Protein AF-A0A924RKN2-F1 (afdb_monomer_lite)

Secondary structure (DSSP, 8-state):
-HHHHHHHHHHHHTT----------SS--HHHHHHHHHTTTT-SS-SSS---EEEEEEEEEEEEEEETTEEEEEEEEEEEEE-SSS----EEEEEEEEEEEE---S-SSS---HHHHHHHHHHTT---S-GGGSEEEE--GGGGG---------------PPPTHHHHHHHHHHHHHHHHHHHHHHHHHHHHHHHTT-

pLDDT: mean 75.06, std 14.67, range [40.5, 95.75]

Structure (mmCIF, N/CA/C/O backbone):
data_AF-A0A924RKN2-F1
#
_entry.id   AF-A0A924RKN2-F1
#
loop_
_atom_site.group_PDB
_atom_site.id
_atom_site.type_symbol
_atom_site.label_atom_id
_atom_site.label_alt_id
_atom_site.label_comp_id
_atom_site.label_asym_id
_atom_site.label_entity_id
_atom_site.label_seq_id
_atom_site.pdbx_PDB_ins_code
_atom_site.Cartn_x
_atom_site.Cartn_y
_atom_site.Cartn_z
_atom_site.occupancy
_atom_site.B_iso_or_equiv
_atom_site.auth_seq_id
_atom_site.auth_comp_id
_atom_site.auth_asym_id
_atom_site.auth_atom_id
_atom_site.pdbx_PDB_model_num
ATOM 1 N N . MET A 1 1 ? 35.844 18.771 -73.191 1.00 59.22 1 MET A N 1
ATOM 2 C CA . MET A 1 1 ? 35.573 19.404 -71.875 1.00 59.22 1 MET A CA 1
ATOM 3 C C . MET A 1 1 ? 34.437 18.704 -71.125 1.00 59.22 1 MET A C 1
ATOM 5 O O . MET A 1 1 ? 34.706 18.171 -70.060 1.00 59.22 1 MET A O 1
ATOM 9 N N . ARG A 1 2 ? 33.210 18.615 -71.670 1.00 70.00 2 ARG A N 1
ATOM 10 C CA . ARG A 1 2 ? 32.057 17.978 -70.986 1.00 70.00 2 ARG A CA 1
ATOM 11 C C . ARG A 1 2 ? 32.272 16.499 -70.623 1.00 70.00 2 ARG A C 1
ATOM 13 O O . ARG A 1 2 ? 31.918 16.082 -69.529 1.00 70.00 2 ARG A O 1
ATOM 20 N N . GLU A 1 3 ? 32.909 15.736 -71.506 1.00 70.31 3 GLU A N 1
ATOM 21 C CA . GLU A 1 3 ? 33.167 14.304 -71.283 1.00 70.31 3 GLU A CA 1
ATOM 22 C C . GLU A 1 3 ? 34.262 14.040 -70.240 1.00 70.31 3 GLU A C 1
ATOM 24 O O . GLU A 1 3 ? 34.178 13.084 -69.479 1.00 70.31 3 GLU A O 1
ATOM 29 N N . ILE A 1 4 ? 35.237 14.948 -70.127 1.00 80.88 4 ILE A N 1
ATOM 30 C CA . ILE A 1 4 ? 36.314 14.864 -69.129 1.00 80.88 4 ILE A CA 1
ATOM 31 C C . ILE A 1 4 ? 35.755 15.114 -67.721 1.00 80.88 4 ILE A C 1
ATOM 33 O O . ILE A 1 4 ? 36.138 14.440 -66.770 1.00 80.88 4 ILE A O 1
ATOM 37 N N . ILE A 1 5 ? 34.801 16.042 -67.593 1.00 81.62 5 ILE A N 1
ATOM 38 C CA . ILE A 1 5 ? 34.118 16.326 -66.323 1.00 81.62 5 ILE A CA 1
ATOM 39 C C . ILE A 1 5 ? 33.267 15.127 -65.889 1.00 81.62 5 ILE A C 1
ATOM 41 O O . ILE A 1 5 ? 33.267 14.767 -64.714 1.00 81.62 5 ILE A O 1
ATOM 45 N N . PHE A 1 6 ? 32.585 14.473 -66.834 1.00 81.88 6 PHE A N 1
ATOM 46 C CA . PHE A 1 6 ? 31.805 13.271 -66.544 1.00 81.88 6 PHE A CA 1
ATOM 47 C C . PHE A 1 6 ? 32.698 12.107 -66.088 1.00 81.88 6 PHE A C 1
ATOM 49 O O . PHE A 1 6 ? 32.395 11.456 -65.090 1.00 81.88 6 PHE A O 1
ATOM 56 N N . LEU A 1 7 ? 33.843 11.902 -66.749 1.00 80.38 7 LEU A N 1
ATOM 57 C CA . LEU A 1 7 ? 34.822 10.887 -66.357 1.00 80.38 7 LEU A CA 1
ATOM 58 C C . LEU A 1 7 ? 35.372 11.138 -64.940 1.00 80.38 7 LEU A C 1
ATOM 60 O O . LEU A 1 7 ? 35.454 10.211 -64.139 1.00 80.38 7 LEU A O 1
ATOM 64 N N . LEU A 1 8 ? 35.685 12.394 -64.600 1.00 78.25 8 LEU A N 1
ATOM 65 C CA . LEU A 1 8 ? 36.161 12.773 -63.263 1.00 78.25 8 LEU A CA 1
ATOM 66 C C . LEU A 1 8 ? 35.119 12.525 -62.164 1.00 78.25 8 LEU A C 1
ATOM 68 O O . LEU A 1 8 ? 35.491 12.201 -61.038 1.00 78.25 8 LEU A O 1
ATOM 72 N N . PHE A 1 9 ? 33.828 12.640 -62.481 1.00 77.81 9 PHE A N 1
ATOM 73 C CA . PHE A 1 9 ? 32.750 12.408 -61.520 1.00 77.81 9 PHE A CA 1
ATOM 74 C C . PHE A 1 9 ? 32.571 10.918 -61.193 1.00 77.81 9 PHE A C 1
ATOM 76 O O . PHE A 1 9 ? 32.376 10.562 -60.034 1.00 77.81 9 PHE A O 1
ATOM 83 N N . VAL A 1 10 ? 32.706 10.029 -62.183 1.00 77.94 10 VAL A N 1
ATOM 84 C CA . VAL A 1 10 ? 32.554 8.572 -61.988 1.00 77.94 10 VAL A CA 1
ATOM 85 C C . VAL A 1 10 ? 33.685 7.990 -61.133 1.00 77.94 10 VAL A C 1
ATOM 87 O O . VAL A 1 10 ? 33.450 7.106 -60.310 1.00 77.94 10 VAL A O 1
ATOM 90 N N . VAL A 1 11 ? 34.903 8.525 -61.257 1.00 76.69 11 VAL A N 1
ATOM 91 C CA . VAL A 1 11 ? 36.074 8.049 -60.502 1.00 76.69 11 VAL A CA 1
ATOM 92 C C . VAL A 1 11 ? 35.934 8.291 -58.989 1.00 76.69 11 VAL A C 1
ATOM 94 O O . VAL A 1 11 ? 36.449 7.503 -58.202 1.00 76.69 11 VAL A O 1
ATOM 97 N N . GLN A 1 12 ? 35.178 9.305 -58.553 1.00 71.00 12 GLN A N 1
ATOM 98 C CA . GLN A 1 12 ? 34.974 9.596 -57.123 1.00 71.00 12 GLN A CA 1
ATOM 99 C C . GLN A 1 12 ? 34.116 8.540 -56.403 1.00 71.00 12 GLN A C 1
ATOM 101 O O . GLN A 1 12 ? 34.308 8.301 -55.213 1.00 71.00 12 GLN A O 1
ATOM 106 N N . PHE A 1 13 ? 33.208 7.859 -57.110 1.00 67.25 13 PHE A N 1
ATOM 107 C CA . PHE A 1 13 ? 32.348 6.834 -56.504 1.00 67.25 13 PHE A CA 1
ATOM 108 C C . PHE A 1 13 ? 33.047 5.477 -56.332 1.00 67.25 13 PHE A C 1
ATOM 110 O O . PHE A 1 13 ? 32.614 4.673 -55.511 1.00 67.25 13 PHE A O 1
ATOM 117 N N . GLY A 1 14 ? 34.143 5.223 -57.057 1.00 63.16 14 GLY A N 1
ATOM 118 C CA . GLY A 1 14 ? 34.866 3.944 -57.018 1.00 63.16 14 GLY A CA 1
ATOM 119 C C . GLY A 1 14 ? 35.844 3.776 -55.847 1.00 63.16 14 GLY A C 1
ATOM 120 O O . GLY A 1 14 ? 36.287 2.661 -55.590 1.00 63.16 14 GLY A O 1
ATOM 121 N N . PHE A 1 15 ? 36.180 4.856 -55.129 1.00 62.53 15 PHE A N 1
ATOM 122 C CA . PHE A 1 15 ? 37.196 4.848 -54.063 1.00 62.53 15 PHE A CA 1
ATOM 123 C C . PHE A 1 15 ? 36.641 5.010 -52.644 1.00 62.53 15 PHE A C 1
ATOM 125 O O . PHE A 1 15 ? 37.417 5.164 -51.698 1.00 62.53 15 PHE A O 1
ATOM 132 N N . SER A 1 16 ? 35.321 4.929 -52.453 1.00 61.09 16 SER A N 1
ATOM 133 C CA . SER A 1 16 ? 34.758 4.831 -51.104 1.00 61.09 16 SER A CA 1
ATOM 134 C C . SER A 1 16 ? 35.031 3.431 -50.549 1.00 61.09 16 SER A C 1
ATOM 136 O O . SER A 1 16 ? 34.220 2.516 -50.661 1.00 61.09 16 SER A O 1
ATOM 138 N N . GLN A 1 17 ? 36.227 3.235 -49.990 1.00 65.75 17 GLN A N 1
ATOM 139 C CA . GLN A 1 17 ? 36.507 2.070 -49.165 1.00 65.75 17 GLN A CA 1
ATOM 140 C C . GLN A 1 17 ? 35.585 2.148 -47.952 1.00 65.75 17 GLN A C 1
ATOM 142 O O . GLN A 1 17 ? 35.800 2.954 -47.044 1.00 65.75 17 GLN A O 1
ATOM 147 N N . THR A 1 18 ? 34.569 1.290 -47.906 1.00 65.25 18 THR A N 1
ATOM 148 C CA . THR A 1 18 ? 33.920 0.952 -46.644 1.00 65.25 18 THR A CA 1
ATOM 149 C C . THR A 1 18 ? 34.997 0.309 -45.784 1.00 65.25 18 THR A C 1
ATOM 151 O O . THR A 1 18 ? 35.331 -0.865 -45.957 1.00 65.25 18 THR A O 1
ATOM 154 N N . LYS A 1 19 ? 35.630 1.095 -44.910 1.00 64.56 19 LYS A N 1
ATOM 155 C CA . LYS A 1 19 ? 36.586 0.555 -43.953 1.00 64.56 19 LYS A CA 1
ATOM 156 C C . LYS A 1 19 ? 35.801 -0.431 -43.102 1.00 64.56 19 LYS A C 1
ATOM 158 O O . LYS A 1 19 ? 34.911 -0.017 -42.365 1.00 64.56 19 LYS A O 1
ATOM 163 N N . LEU A 1 20 ? 36.081 -1.723 -43.265 1.00 66.88 20 LEU A N 1
ATOM 164 C CA . LEU A 1 20 ? 35.448 -2.768 -42.477 1.00 66.88 20 LEU A CA 1
ATOM 165 C C . LEU A 1 20 ? 35.728 -2.444 -41.007 1.00 66.88 20 LEU A C 1
ATOM 167 O O . LEU A 1 20 ? 36.869 -2.540 -40.548 1.00 66.88 20 LEU A O 1
ATOM 171 N N . ILE A 1 21 ? 34.704 -2.000 -40.280 1.00 63.78 21 ILE A N 1
ATOM 172 C CA . ILE A 1 21 ? 34.795 -1.808 -38.837 1.00 63.78 21 ILE A CA 1
ATOM 173 C C . ILE A 1 21 ? 34.719 -3.211 -38.237 1.00 63.78 21 ILE A C 1
ATOM 175 O O . ILE A 1 21 ? 33.660 -3.697 -37.854 1.00 63.78 21 ILE A O 1
ATOM 179 N N . ALA A 1 22 ? 35.855 -3.907 -38.224 1.00 61.66 22 ALA A N 1
ATOM 180 C CA . ALA A 1 22 ? 36.002 -5.146 -37.483 1.00 61.66 22 ALA A CA 1
ATOM 181 C C . ALA A 1 22 ? 36.047 -4.784 -35.993 1.00 61.66 22 ALA A C 1
ATOM 183 O O . ALA A 1 22 ? 37.098 -4.435 -35.452 1.00 61.66 22 ALA A O 1
ATOM 184 N N . HIS A 1 23 ? 34.891 -4.807 -35.334 1.00 60.59 23 HIS A N 1
ATOM 185 C CA . HIS A 1 23 ? 34.815 -4.676 -33.886 1.00 60.59 23 HIS A CA 1
ATOM 186 C C . HIS A 1 23 ? 35.418 -5.937 -33.254 1.00 60.59 23 HIS A C 1
ATOM 188 O O . HIS A 1 23 ? 34.773 -6.978 -33.157 1.00 60.59 23 HIS A O 1
ATOM 194 N N . LYS A 1 24 ? 36.689 -5.869 -32.852 1.00 55.62 24 LYS A N 1
ATOM 195 C CA . LYS A 1 24 ? 37.333 -6.944 -32.095 1.00 55.62 24 LYS A CA 1
ATOM 196 C C . LYS A 1 24 ? 36.920 -6.786 -30.635 1.00 55.62 24 LYS A C 1
ATOM 198 O O . LYS A 1 24 ? 37.541 -6.034 -29.889 1.00 55.62 24 LYS A O 1
ATOM 203 N N . SER A 1 25 ? 35.828 -7.439 -30.249 1.00 58.00 25 SER A N 1
ATOM 204 C CA . SER A 1 25 ? 35.398 -7.429 -28.854 1.00 58.00 25 SER A CA 1
ATOM 205 C C . SER A 1 25 ? 36.429 -8.198 -28.016 1.00 58.00 25 SER A C 1
ATOM 207 O O . SER A 1 25 ? 36.857 -9.294 -28.377 1.00 58.00 25 SER A O 1
ATOM 209 N N . HIS A 1 26 ? 36.882 -7.607 -26.913 1.00 59.09 26 HIS A N 1
ATOM 210 C CA . HIS A 1 26 ? 37.949 -8.174 -26.082 1.00 59.09 26 HIS A CA 1
ATOM 211 C C . HIS A 1 26 ? 37.462 -9.374 -25.232 1.00 59.09 26 HIS A C 1
ATOM 213 O O . HIS A 1 26 ? 38.238 -9.968 -24.482 1.00 59.09 26 HIS A O 1
ATOM 219 N N . SER A 1 27 ? 36.174 -9.742 -25.306 1.00 59.56 27 SER A N 1
ATOM 220 C CA . SER A 1 27 ? 35.580 -10.790 -24.456 1.00 59.56 27 SER A CA 1
ATOM 221 C C . SER A 1 27 ? 34.386 -11.543 -25.072 1.00 59.56 27 SER A C 1
ATOM 223 O O . SER A 1 27 ? 33.712 -12.272 -24.355 1.00 59.56 27 SER A O 1
ATOM 225 N N . GLY A 1 28 ? 34.114 -11.407 -26.374 1.00 63.06 28 GLY A N 1
ATOM 226 C CA . GLY A 1 28 ? 32.963 -12.046 -27.033 1.00 63.06 28 GLY A CA 1
ATOM 227 C C . GLY A 1 28 ? 33.178 -12.324 -28.525 1.00 63.06 28 GLY A C 1
ATOM 228 O O . GLY A 1 28 ? 33.942 -11.623 -29.197 1.00 63.06 28 GLY A O 1
ATOM 229 N N . SER A 1 29 ? 32.522 -13.361 -29.050 1.00 74.50 29 SER A N 1
ATOM 230 C CA . SER A 1 29 ? 32.552 -13.693 -30.480 1.00 74.50 29 SER A CA 1
ATOM 231 C C . SER A 1 29 ? 31.474 -12.920 -31.251 1.00 74.50 29 SER A C 1
ATOM 233 O O . SER A 1 29 ? 30.475 -12.486 -30.676 1.00 74.50 29 SER A O 1
ATOM 235 N N . ASN A 1 30 ? 31.663 -12.756 -32.566 1.00 74.50 30 ASN A N 1
ATOM 236 C CA . ASN A 1 30 ? 30.648 -12.144 -33.434 1.00 74.50 30 ASN A CA 1
ATOM 237 C C . ASN A 1 30 ? 29.326 -12.917 -33.406 1.00 74.50 30 ASN A C 1
ATOM 239 O O . ASN A 1 30 ? 28.271 -12.302 -33.427 1.00 74.50 30 ASN A O 1
ATOM 243 N N . GLU A 1 31 ? 29.394 -14.241 -33.289 1.00 75.69 31 GLU A N 1
ATOM 244 C CA . GLU A 1 31 ? 28.226 -15.114 -33.166 1.00 75.69 31 GLU A CA 1
ATOM 245 C C . GLU A 1 31 ? 27.409 -14.775 -31.911 1.00 75.69 31 GLU A C 1
ATOM 247 O O . GLU A 1 31 ? 26.192 -14.655 -31.967 1.00 75.69 31 GLU A O 1
ATOM 252 N N . THR A 1 32 ? 28.071 -14.508 -30.780 1.00 73.81 32 THR A N 1
ATOM 253 C CA . THR A 1 32 ? 27.370 -14.079 -29.560 1.00 73.81 32 THR A CA 1
ATOM 254 C C . THR A 1 32 ? 26.734 -12.696 -29.718 1.00 73.81 32 THR A C 1
ATOM 256 O O . THR A 1 32 ? 25.671 -12.446 -29.157 1.00 73.81 32 THR A O 1
ATOM 259 N N . PHE A 1 33 ? 27.362 -11.795 -30.478 1.00 75.81 33 PHE A N 1
ATOM 260 C CA . PHE A 1 33 ? 26.813 -10.465 -30.754 1.00 75.81 33 PHE A CA 1
ATOM 261 C C . PHE A 1 33 ? 25.607 -10.519 -31.696 1.00 75.81 33 PHE A C 1
ATOM 263 O O . PHE A 1 33 ? 24.620 -9.834 -31.451 1.00 75.81 33 PHE A O 1
ATOM 270 N N . GLU A 1 34 ? 25.666 -11.347 -32.736 1.00 78.88 34 GLU A N 1
ATOM 271 C CA . GLU A 1 34 ? 24.566 -11.569 -33.676 1.00 78.88 34 GLU A CA 1
ATOM 272 C C . GLU A 1 34 ? 23.349 -12.155 -32.958 1.00 78.88 34 GLU A C 1
ATOM 274 O O . GLU A 1 34 ? 22.265 -11.583 -33.025 1.00 78.88 34 GLU A O 1
ATOM 279 N N . ILE A 1 35 ? 23.558 -13.182 -32.129 1.00 79.81 35 ILE A N 1
ATOM 280 C CA . ILE A 1 35 ? 22.515 -13.745 -31.261 1.00 79.81 35 ILE A CA 1
ATOM 281 C C . ILE A 1 35 ? 21.961 -12.676 -30.308 1.00 79.81 35 ILE A C 1
ATOM 283 O O . ILE A 1 35 ? 20.752 -12.613 -30.086 1.00 79.81 35 ILE A O 1
ATOM 287 N N . ALA A 1 36 ? 22.814 -11.822 -29.737 1.00 75.19 36 ALA A N 1
ATOM 288 C CA . ALA A 1 36 ? 22.374 -10.748 -28.850 1.00 75.19 36 ALA A CA 1
ATOM 289 C C . ALA A 1 36 ? 21.546 -9.673 -29.570 1.00 75.19 36 ALA A C 1
ATOM 291 O O . ALA A 1 36 ? 20.592 -9.150 -28.991 1.00 75.19 36 ALA A O 1
ATOM 292 N N . LEU A 1 37 ? 21.883 -9.371 -30.824 1.00 77.25 37 LEU A N 1
ATOM 293 C CA . LEU A 1 37 ? 21.177 -8.407 -31.659 1.00 77.25 37 LEU A CA 1
ATOM 294 C C . LEU A 1 37 ? 19.825 -8.958 -32.132 1.00 77.25 37 LEU A C 1
ATOM 296 O O . LEU A 1 37 ? 18.815 -8.276 -32.005 1.00 77.25 37 LEU A O 1
ATOM 300 N N . GLU A 1 38 ? 19.788 -10.202 -32.614 1.00 81.31 38 GLU A N 1
ATOM 301 C CA . GLU A 1 38 ? 18.556 -10.863 -33.066 1.00 81.31 38 GLU A CA 1
ATOM 302 C C . GLU A 1 38 ? 17.551 -11.059 -31.931 1.00 81.31 38 GLU A C 1
ATOM 304 O O . GLU A 1 38 ? 16.351 -10.862 -32.113 1.00 81.31 38 GLU A O 1
ATOM 309 N N . ASN A 1 39 ? 18.038 -11.414 -30.740 1.00 78.25 39 ASN A N 1
ATOM 310 C CA . ASN A 1 39 ? 17.189 -11.633 -29.569 1.00 78.25 39 ASN A CA 1
ATOM 311 C C . ASN A 1 39 ? 16.949 -10.358 -28.750 1.00 78.25 39 ASN A C 1
ATOM 313 O O . ASN A 1 39 ? 16.416 -10.440 -27.644 1.00 78.25 39 ASN A O 1
ATOM 317 N N . ASN A 1 40 ? 17.349 -9.193 -29.271 1.00 70.69 40 ASN A N 1
ATOM 318 C CA . ASN A 1 40 ? 17.144 -7.888 -28.646 1.00 70.69 40 ASN A CA 1
ATOM 319 C C . ASN A 1 40 ? 17.620 -7.836 -27.177 1.00 70.69 40 ASN A C 1
ATOM 321 O O . ASN A 1 40 ? 17.032 -7.187 -26.312 1.00 70.69 40 ASN A O 1
ATOM 325 N N . LEU A 1 41 ? 18.712 -8.550 -26.879 1.00 67.69 41 LEU A N 1
ATOM 326 C CA . LEU A 1 41 ? 19.225 -8.753 -25.520 1.00 67.69 41 LEU A CA 1
ATOM 327 C C . LEU A 1 41 ? 19.806 -7.467 -24.904 1.00 67.69 41 LEU A C 1
ATOM 329 O O . LEU A 1 41 ? 20.021 -7.417 -23.693 1.00 67.69 41 LEU A O 1
ATOM 333 N N . PHE A 1 42 ? 20.021 -6.432 -25.720 1.00 66.62 42 PHE A N 1
ATOM 334 C CA . PHE A 1 42 ? 20.499 -5.110 -25.308 1.00 66.62 42 PHE A CA 1
ATOM 335 C C . PHE A 1 42 ? 19.389 -4.158 -24.837 1.00 66.62 42 PHE A C 1
ATOM 337 O O . PHE A 1 42 ? 19.704 -3.173 -24.173 1.00 66.62 42 PHE A O 1
ATOM 344 N N . ASP A 1 43 ? 18.117 -4.465 -25.114 1.00 59.34 43 ASP A N 1
ATOM 345 C CA . ASP A 1 43 ? 16.968 -3.653 -24.677 1.00 59.34 43 ASP A CA 1
ATOM 346 C C . ASP A 1 43 ? 16.520 -3.984 -23.242 1.00 59.34 43 ASP A C 1
ATOM 348 O O . ASP A 1 43 ? 15.595 -3.376 -22.709 1.00 59.34 43 ASP A O 1
ATOM 352 N N . ASN A 1 44 ? 17.183 -4.935 -22.574 1.00 54.41 44 ASN A N 1
ATOM 353 C CA . ASN A 1 44 ? 16.954 -5.186 -21.157 1.00 54.41 44 ASN A CA 1
ATOM 354 C C . ASN A 1 44 ? 17.623 -4.080 -20.324 1.00 54.41 44 ASN A C 1
ATOM 356 O O . ASN A 1 44 ? 18.832 -4.118 -20.108 1.00 54.41 44 ASN A O 1
ATOM 360 N N . ASP A 1 45 ? 16.794 -3.136 -19.872 1.00 52.62 45 ASP A N 1
ATOM 361 C CA . ASP A 1 45 ? 16.893 -1.982 -18.946 1.00 52.62 45 ASP A CA 1
ATOM 362 C C . ASP A 1 45 ? 18.057 -1.815 -17.931 1.00 52.62 45 ASP A C 1
ATOM 364 O O . ASP A 1 45 ? 18.069 -0.844 -17.177 1.00 52.62 45 ASP A O 1
ATOM 368 N N . ASN A 1 46 ? 19.071 -2.678 -17.874 1.00 54.34 46 ASN A N 1
ATOM 369 C CA . ASN A 1 46 ? 20.088 -2.687 -16.817 1.00 54.34 46 ASN A CA 1
ATOM 370 C C . ASN A 1 46 ? 21.537 -2.600 -17.331 1.00 54.34 46 ASN A C 1
ATOM 372 O O . ASN A 1 46 ? 22.462 -3.081 -16.672 1.00 54.34 46 ASN A O 1
ATOM 376 N N . LEU A 1 47 ? 21.777 -1.945 -18.471 1.00 55.97 47 LEU A N 1
ATOM 377 C CA . LEU A 1 47 ? 23.131 -1.610 -18.945 1.00 55.97 47 LEU A CA 1
ATOM 378 C C . LEU A 1 47 ? 23.746 -0.449 -18.130 1.00 55.97 47 LEU A C 1
ATOM 380 O O . LEU A 1 47 ? 23.993 0.640 -18.638 1.00 55.97 47 LEU A O 1
ATOM 384 N N . GLY A 1 48 ? 23.980 -0.666 -16.833 1.00 53.72 48 GLY A N 1
ATOM 385 C CA . GLY A 1 48 ? 24.717 0.265 -15.964 1.00 53.72 48 GLY A CA 1
ATOM 386 C C . GLY A 1 48 ? 23.916 1.445 -15.396 1.00 53.72 48 GLY A C 1
ATOM 387 O O . GLY A 1 48 ? 24.447 2.198 -14.576 1.00 53.72 48 GLY A O 1
ATOM 388 N N . LEU A 1 49 ? 22.636 1.593 -15.749 1.00 56.50 49 LEU A N 1
ATOM 389 C CA . LEU A 1 49 ? 21.700 2.426 -14.994 1.00 56.50 49 LEU A CA 1
ATOM 390 C C . LEU A 1 49 ? 21.414 1.717 -13.668 1.00 56.50 49 LEU A C 1
ATOM 392 O O . LEU A 1 49 ? 20.836 0.636 -13.644 1.00 56.50 49 LEU A O 1
ATOM 396 N N . GLY A 1 50 ? 21.885 2.290 -12.555 1.00 57.16 50 GLY A N 1
ATOM 397 C CA . GLY A 1 50 ? 21.555 1.782 -11.223 1.00 57.16 50 GLY A CA 1
ATOM 398 C C . GLY A 1 50 ? 20.043 1.599 -11.115 1.00 57.16 50 GLY A C 1
ATOM 399 O O . GLY A 1 50 ? 19.312 2.547 -11.402 1.00 57.16 50 GLY A O 1
ATOM 400 N N . GLY A 1 51 ? 19.618 0.379 -10.774 1.00 60.44 51 GLY A N 1
ATOM 401 C CA . GLY A 1 51 ? 18.219 -0.034 -10.826 1.00 60.44 51 GLY A CA 1
ATOM 402 C C . GLY A 1 51 ? 17.285 0.974 -10.163 1.00 60.44 51 GLY A C 1
ATOM 403 O O . GLY A 1 51 ? 17.632 1.609 -9.166 1.00 60.44 51 GLY A O 1
ATOM 404 N N . MET A 1 52 ? 16.101 1.137 -10.746 1.00 67.94 52 MET A N 1
ATOM 405 C CA . MET A 1 52 ? 15.058 1.969 -10.165 1.00 67.94 52 MET A CA 1
ATOM 406 C C . MET A 1 52 ? 14.583 1.313 -8.866 1.00 67.94 52 MET A C 1
ATOM 408 O O . MET A 1 52 ? 14.029 0.214 -8.886 1.00 67.94 52 MET A O 1
ATOM 412 N N . GLU A 1 53 ? 14.808 1.973 -7.733 1.00 73.69 53 GLU A N 1
ATOM 413 C CA . GLU A 1 53 ? 14.265 1.504 -6.462 1.00 73.69 53 GLU A CA 1
ATOM 414 C C . GLU A 1 53 ? 12.759 1.769 -6.466 1.00 73.69 53 GLU A C 1
ATOM 416 O O . GLU A 1 53 ? 12.313 2.917 -6.559 1.00 73.69 53 GLU A O 1
ATOM 421 N N . VAL A 1 54 ? 11.975 0.694 -6.403 1.00 78.69 54 VAL A N 1
ATOM 422 C CA . VAL A 1 54 ? 10.520 0.751 -6.286 1.00 78.69 54 VAL A CA 1
ATOM 423 C C . VAL A 1 54 ? 10.153 0.353 -4.865 1.00 78.69 54 VAL A C 1
ATOM 425 O O . VAL A 1 54 ? 10.387 -0.783 -4.456 1.00 78.69 54 VAL A O 1
ATOM 428 N N . THR A 1 55 ? 9.587 1.292 -4.115 1.00 83.94 55 THR A N 1
ATOM 429 C CA . THR A 1 55 ? 9.124 1.064 -2.745 1.00 83.94 55 THR A CA 1
ATOM 430 C C . THR A 1 55 ? 7.616 1.211 -2.703 1.00 83.94 55 THR A C 1
ATOM 432 O O . THR A 1 55 ? 7.087 2.296 -2.954 1.00 83.94 55 THR A O 1
ATOM 435 N N . ASP A 1 56 ? 6.930 0.134 -2.340 1.00 87.62 56 ASP A N 1
ATOM 436 C CA . ASP A 1 56 ? 5.496 0.162 -2.086 1.00 87.62 56 ASP A CA 1
ATOM 437 C C . ASP A 1 56 ? 5.225 0.475 -0.619 1.00 87.62 56 ASP A C 1
ATOM 439 O O . ASP A 1 56 ? 5.877 -0.053 0.288 1.00 87.62 56 ASP A O 1
ATOM 443 N N . TYR A 1 57 ? 4.238 1.329 -0.376 1.00 90.56 57 TYR A N 1
ATOM 444 C CA . TYR A 1 57 ? 3.797 1.625 0.972 1.00 90.56 57 TYR A CA 1
ATOM 445 C C . TYR A 1 57 ? 2.295 1.807 1.088 1.00 90.56 57 TYR A C 1
ATOM 447 O O . TYR A 1 57 ? 1.610 2.264 0.174 1.00 90.56 57 TYR A O 1
ATOM 455 N N . THR A 1 58 ? 1.789 1.459 2.269 1.00 92.19 58 THR A N 1
ATOM 456 C CA . THR A 1 58 ? 0.367 1.545 2.587 1.00 92.19 58 THR A CA 1
ATOM 457 C C . THR A 1 58 ? 0.125 2.647 3.604 1.00 92.19 58 THR A C 1
ATOM 459 O O . THR A 1 58 ? 0.798 2.729 4.636 1.00 92.19 58 THR A O 1
ATOM 462 N N . LYS A 1 59 ? -0.875 3.481 3.323 1.00 92.75 59 LYS A N 1
ATOM 463 C CA . LYS A 1 59 ? -1.348 4.547 4.199 1.00 92.75 59 LYS A CA 1
ATOM 464 C C . LYS A 1 59 ? -2.755 4.238 4.699 1.00 92.75 59 LYS A C 1
ATOM 466 O O . LYS A 1 59 ? -3.633 3.910 3.905 1.00 92.75 59 LYS A O 1
ATOM 471 N N . LEU A 1 60 ? -2.986 4.379 6.001 1.00 94.31 60 LEU A N 1
ATOM 472 C CA . LEU A 1 60 ? -4.326 4.350 6.580 1.00 94.31 60 LEU A CA 1
ATOM 473 C C . LEU A 1 60 ? -4.975 5.731 6.447 1.00 94.31 60 LEU A C 1
ATOM 475 O O . LEU A 1 60 ? -4.482 6.703 7.023 1.00 94.31 60 LEU A O 1
ATOM 479 N N . ASP A 1 61 ? -6.094 5.807 5.730 1.00 92.25 61 ASP A N 1
ATOM 480 C CA . ASP A 1 61 ? -6.803 7.066 5.489 1.00 92.25 61 ASP A CA 1
ATOM 481 C C . ASP A 1 61 ? -7.959 7.273 6.465 1.00 92.25 61 ASP A C 1
ATOM 483 O O . ASP A 1 61 ? -8.157 8.374 6.983 1.00 92.25 61 ASP A O 1
ATOM 487 N N . SER A 1 62 ? -8.744 6.223 6.726 1.00 91.31 62 SER A N 1
ATOM 488 C CA . SER A 1 62 ? -9.885 6.329 7.634 1.00 91.31 62 SER A CA 1
ATOM 489 C C . SER A 1 62 ? -10.233 5.029 8.339 1.00 91.31 62 SER A C 1
ATOM 491 O O . SER A 1 62 ? -10.148 3.953 7.746 1.00 91.31 62 SER A O 1
ATOM 493 N N . VAL A 1 63 ? -10.749 5.169 9.556 1.00 91.88 63 VAL A N 1
ATOM 494 C CA . VAL A 1 63 ? -11.340 4.095 10.355 1.00 91.88 63 VAL A CA 1
ATOM 495 C C . VAL A 1 63 ? -12.818 4.408 10.549 1.00 91.88 63 VAL A C 1
ATOM 497 O O . VAL A 1 63 ? -13.175 5.483 11.028 1.00 91.88 63 VAL A O 1
ATOM 500 N N . ILE A 1 64 ? -13.683 3.479 10.154 1.00 91.12 64 ILE A N 1
ATOM 501 C CA . ILE A 1 64 ? -15.138 3.634 10.216 1.00 91.12 64 ILE A CA 1
ATOM 502 C C . ILE A 1 64 ? -15.694 2.581 11.172 1.00 91.12 64 ILE A C 1
ATOM 504 O O . ILE A 1 64 ? -15.631 1.386 10.880 1.00 91.12 64 ILE A O 1
ATOM 508 N N . TYR A 1 65 ? -16.253 3.007 12.301 1.00 89.56 65 TYR A N 1
ATOM 509 C CA . TYR A 1 65 ? -16.814 2.101 13.307 1.00 89.56 65 TYR A CA 1
ATOM 510 C C . TYR A 1 65 ? -18.202 1.648 12.894 1.00 89.56 65 TYR A C 1
ATOM 512 O O . TYR A 1 65 ? -19.121 2.432 13.016 1.00 89.56 65 TYR A O 1
ATOM 520 N N . ILE A 1 66 ? -18.391 0.415 12.424 1.00 87.88 66 ILE A N 1
ATOM 521 C CA . ILE A 1 66 ? -19.725 -0.067 12.012 1.00 87.88 66 ILE A CA 1
ATOM 522 C C . ILE A 1 66 ? -20.567 -0.474 13.222 1.00 87.88 66 ILE A C 1
ATOM 524 O O . ILE A 1 66 ? -21.781 -0.286 13.235 1.00 87.88 66 ILE A O 1
ATOM 528 N N . ASP A 1 67 ? -19.923 -1.114 14.194 1.00 85.25 67 ASP A N 1
ATOM 529 C CA . ASP A 1 67 ? -20.559 -1.721 15.359 1.00 85.25 67 ASP A CA 1
ATOM 530 C C . ASP A 1 67 ? -19.568 -1.735 16.532 1.00 85.25 67 ASP A C 1
ATOM 532 O O . ASP A 1 67 ? -18.377 -1.463 16.362 1.00 85.25 67 ASP A O 1
ATOM 536 N N . LYS A 1 68 ? -20.030 -2.134 17.718 1.00 84.50 68 LYS A N 1
ATOM 537 C CA . LYS A 1 68 ? -19.236 -2.221 18.950 1.00 84.50 68 LYS A CA 1
ATOM 538 C C . LYS A 1 68 ? -17.979 -3.072 18.821 1.00 84.50 68 LYS A C 1
ATOM 540 O O . LYS A 1 68 ? -17.070 -2.878 19.616 1.00 84.50 68 LYS A O 1
ATOM 545 N N . ASN A 1 69 ? -17.946 -4.032 17.896 1.00 87.12 69 ASN A N 1
ATOM 546 C CA . ASN A 1 69 ? -16.824 -4.949 17.693 1.00 87.12 69 ASN A CA 1
ATOM 547 C C . ASN A 1 69 ? -16.283 -4.960 16.246 1.00 87.12 69 ASN A C 1
ATOM 549 O O . ASN A 1 69 ? -15.468 -5.819 15.907 1.00 87.12 69 ASN A O 1
ATOM 553 N N . LYS A 1 70 ? -16.742 -4.053 15.372 1.00 89.31 70 LYS A N 1
ATOM 554 C CA . LYS A 1 70 ? -16.447 -4.115 13.935 1.00 89.31 70 LYS A CA 1
ATOM 555 C C . LYS A 1 70 ? -16.089 -2.751 13.369 1.00 89.31 70 LYS A C 1
ATOM 557 O O . LYS A 1 70 ? -16.860 -1.800 13.482 1.00 89.31 70 LYS A O 1
ATOM 562 N N . VAL A 1 71 ? -14.958 -2.700 12.677 1.00 91.44 71 VAL A N 1
ATOM 563 C CA . VAL A 1 71 ? -14.438 -1.493 12.031 1.00 91.44 71 VAL A CA 1
ATOM 564 C C . VAL A 1 71 ? -14.096 -1.771 10.569 1.00 91.44 71 VAL A C 1
ATOM 566 O O . VAL A 1 71 ? -13.638 -2.863 10.235 1.00 91.44 71 VAL A O 1
ATOM 569 N N . ILE A 1 72 ? -14.319 -0.793 9.691 1.00 91.56 72 ILE A N 1
ATOM 570 C CA . ILE A 1 72 ? -13.774 -0.785 8.327 1.00 91.56 72 ILE A CA 1
ATOM 571 C C . ILE A 1 72 ? -12.547 0.112 8.319 1.00 91.56 72 ILE A C 1
ATOM 573 O O . ILE A 1 72 ? -12.620 1.274 8.720 1.00 91.56 72 ILE A O 1
ATOM 577 N N . LEU A 1 73 ? -11.447 -0.409 7.804 1.00 93.31 73 LEU A N 1
ATOM 578 C CA . LEU A 1 73 ? -10.261 0.354 7.470 1.00 93.31 73 LEU A CA 1
ATOM 579 C C . LEU A 1 73 ? -10.310 0.712 5.993 1.00 93.31 73 LEU A C 1
ATOM 581 O O . LEU A 1 73 ? -10.547 -0.154 5.156 1.00 93.31 73 LEU A O 1
ATOM 585 N N . SER A 1 74 ? -10.082 1.979 5.673 1.00 94.00 74 SER A N 1
ATOM 586 C CA . SER A 1 74 ? -9.822 2.420 4.306 1.00 94.00 74 SER A CA 1
ATOM 587 C C . SER A 1 74 ? -8.358 2.803 4.204 1.00 94.00 74 SER A C 1
ATOM 589 O O . SER A 1 74 ? -7.894 3.656 4.966 1.00 94.00 74 SER A O 1
ATOM 591 N N . SER A 1 75 ? -7.656 2.187 3.264 1.00 94.06 75 SER A N 1
ATOM 592 C CA . SER A 1 75 ? -6.230 2.391 3.046 1.00 94.06 75 SER A CA 1
ATOM 593 C C . SER A 1 75 ? -5.917 2.664 1.581 1.00 94.06 75 SER A C 1
ATOM 595 O O . SER A 1 75 ? -6.588 2.159 0.679 1.00 94.06 75 SER A O 1
ATOM 597 N N . SER A 1 76 ? -4.884 3.465 1.357 1.00 93.69 76 SER A N 1
ATOM 598 C CA . SER A 1 76 ? -4.356 3.797 0.039 1.00 93.69 76 SER A CA 1
ATOM 599 C C . SER A 1 76 ? -2.944 3.246 -0.093 1.00 93.69 76 SER A C 1
ATOM 601 O O . SER A 1 76 ? -2.103 3.452 0.781 1.00 93.69 76 SER A O 1
ATOM 603 N N . ASN A 1 77 ? -2.698 2.533 -1.186 1.00 91.62 77 ASN A N 1
ATOM 604 C CA . ASN A 1 77 ? -1.398 1.985 -1.541 1.00 91.62 77 ASN A CA 1
ATOM 605 C C . ASN A 1 77 ? -0.738 2.917 -2.547 1.00 91.62 77 ASN A C 1
ATOM 607 O O . ASN A 1 77 ? -1.360 3.316 -3.537 1.00 91.62 77 ASN A O 1
ATOM 611 N N . TYR A 1 78 ? 0.515 3.241 -2.280 1.00 89.00 78 TYR A N 1
ATOM 612 C CA . TYR A 1 78 ? 1.326 4.112 -3.105 1.00 89.00 78 TYR A CA 1
ATOM 613 C C . TYR A 1 78 ? 2.592 3.383 -3.508 1.00 89.00 78 TYR A C 1
ATOM 615 O O . TYR A 1 78 ? 3.177 2.648 -2.712 1.00 89.00 78 TYR A O 1
ATOM 623 N N . THR A 1 79 ? 3.020 3.634 -4.735 1.00 86.69 79 THR A N 1
ATOM 624 C CA . THR A 1 79 ? 4.309 3.172 -5.231 1.00 86.69 79 THR A CA 1
ATOM 625 C C . THR A 1 79 ? 5.200 4.385 -5.425 1.00 86.69 79 THR A C 1
ATOM 627 O O . THR A 1 79 ? 4.859 5.311 -6.165 1.00 86.69 79 THR A O 1
ATOM 630 N N . GLN A 1 80 ? 6.347 4.381 -4.752 1.00 83.25 80 GLN A N 1
ATOM 631 C CA . GLN A 1 80 ? 7.393 5.374 -4.939 1.00 83.25 80 GLN A CA 1
ATOM 632 C C . GLN A 1 80 ? 8.486 4.784 -5.819 1.00 83.25 80 GLN A C 1
ATOM 634 O O . GLN A 1 80 ? 9.106 3.784 -5.466 1.00 83.25 80 GLN A O 1
ATOM 639 N N . ARG A 1 81 ? 8.752 5.434 -6.951 1.00 79.94 81 ARG A N 1
ATOM 640 C CA . ARG A 1 81 ? 9.867 5.093 -7.838 1.00 79.94 81 ARG A CA 1
ATOM 641 C C . ARG A 1 81 ? 10.978 6.115 -7.653 1.00 79.94 81 ARG A C 1
ATOM 643 O O . ARG A 1 81 ? 10.763 7.307 -7.874 1.00 79.94 81 ARG A O 1
ATOM 650 N N . ARG A 1 82 ? 12.157 5.666 -7.229 1.00 67.81 82 ARG A N 1
ATOM 651 C CA . ARG A 1 82 ? 13.364 6.494 -7.125 1.00 67.81 82 ARG A CA 1
ATOM 652 C C . ARG A 1 82 ? 14.292 6.159 -8.280 1.00 67.81 82 ARG A C 1
ATOM 654 O O . ARG A 1 82 ? 14.857 5.070 -8.345 1.00 67.81 82 ARG A O 1
ATOM 661 N N . MET A 1 83 ? 14.458 7.113 -9.191 1.00 65.88 83 MET A N 1
ATOM 662 C CA . MET A 1 83 ? 15.593 7.105 -10.108 1.00 65.88 83 MET A CA 1
ATOM 663 C C . MET A 1 83 ? 16.810 7.712 -9.409 1.00 65.88 83 MET A C 1
ATOM 665 O O . MET A 1 83 ? 16.693 8.662 -8.639 1.00 65.88 83 MET A O 1
ATOM 669 N N . ARG A 1 84 ? 17.996 7.171 -9.697 1.00 61.31 84 ARG A N 1
ATOM 670 C CA . ARG A 1 84 ? 19.270 7.643 -9.130 1.00 61.31 84 ARG A CA 1
ATOM 671 C C . ARG A 1 84 ? 19.635 9.067 -9.580 1.00 61.31 84 ARG A C 1
ATOM 673 O O . ARG A 1 84 ? 20.401 9.746 -8.904 1.00 61.31 84 ARG A O 1
ATOM 680 N N . SER A 1 85 ? 19.082 9.536 -10.700 1.00 61.38 85 SER A N 1
ATOM 681 C CA . SER A 1 85 ? 19.095 10.951 -11.081 1.00 61.38 85 SER A CA 1
ATOM 682 C C . SER A 1 85 ? 17.974 11.684 -10.347 1.00 61.38 85 SER A C 1
ATOM 684 O O . SER A 1 85 ? 16.866 11.164 -10.327 1.00 61.38 85 SER A O 1
ATOM 686 N N . ASN A 1 86 ? 18.237 12.882 -9.815 1.00 53.81 86 ASN A N 1
ATOM 687 C CA . ASN A 1 86 ? 17.365 13.753 -8.996 1.00 53.81 86 ASN A CA 1
ATOM 688 C C . ASN A 1 86 ? 15.995 14.175 -9.605 1.00 53.81 86 ASN A C 1
ATOM 690 O O . ASN A 1 86 ? 15.488 15.261 -9.327 1.00 53.81 86 ASN A O 1
ATOM 694 N N . ILE A 1 87 ? 15.380 13.358 -10.455 1.00 55.34 87 ILE A N 1
ATOM 695 C CA . ILE A 1 87 ? 14.151 13.629 -11.188 1.00 55.34 87 ILE A CA 1
ATOM 696 C C . ILE A 1 87 ? 12.997 12.930 -10.461 1.00 55.34 87 ILE A C 1
ATOM 698 O O . ILE A 1 87 ? 12.794 11.728 -10.573 1.00 55.34 87 ILE A O 1
ATOM 702 N N . CYS A 1 88 ? 12.286 13.748 -9.681 1.00 54.59 88 CYS A N 1
ATOM 703 C CA . CYS A 1 88 ? 10.925 13.594 -9.160 1.00 54.59 88 CYS A CA 1
ATOM 704 C C . CYS A 1 88 ? 10.442 12.177 -8.789 1.00 54.59 88 CYS A C 1
ATOM 706 O O . CYS A 1 88 ? 9.865 11.452 -9.597 1.00 54.59 88 CYS A O 1
ATOM 708 N N . THR A 1 89 ? 10.509 11.875 -7.491 1.00 59.31 89 THR A N 1
ATOM 709 C CA . THR A 1 89 ? 9.655 10.885 -6.827 1.00 59.31 89 THR A CA 1
ATOM 710 C C . THR A 1 89 ? 8.213 11.384 -6.818 1.00 59.31 89 THR A C 1
ATOM 712 O O . THR A 1 89 ? 7.837 12.191 -5.965 1.00 59.31 89 THR A O 1
ATOM 715 N N . LYS A 1 90 ? 7.398 10.938 -7.771 1.00 65.88 90 LYS A N 1
ATOM 716 C CA . LYS A 1 90 ? 5.951 11.122 -7.683 1.00 65.88 90 LYS A CA 1
ATOM 717 C C . LYS A 1 90 ? 5.358 9.876 -7.045 1.00 65.88 90 LYS A C 1
ATOM 719 O O . LYS A 1 90 ? 5.561 8.776 -7.548 1.00 65.88 90 LYS A O 1
ATOM 724 N N . ASP A 1 91 ? 4.659 10.060 -5.934 1.00 76.56 91 ASP A N 1
ATOM 725 C CA . ASP A 1 91 ? 3.900 8.977 -5.325 1.00 76.56 91 ASP A CA 1
ATOM 726 C C . ASP A 1 91 ? 2.672 8.707 -6.195 1.00 76.56 91 ASP A C 1
ATOM 728 O O . ASP A 1 91 ? 1.790 9.562 -6.343 1.00 76.56 91 ASP A O 1
ATOM 732 N N . GLU A 1 92 ? 2.631 7.531 -6.810 1.00 83.38 92 GLU A N 1
ATOM 733 C CA . GLU A 1 92 ? 1.502 7.108 -7.630 1.00 83.38 92 GLU A CA 1
ATOM 734 C C . GLU A 1 92 ? 0.551 6.273 -6.777 1.00 83.38 92 GLU A C 1
ATOM 736 O O . GLU A 1 92 ? 0.931 5.237 -6.231 1.00 83.38 92 GLU A O 1
ATOM 741 N N . LEU A 1 93 ? -0.697 6.737 -6.647 1.00 86.06 93 LEU A N 1
ATOM 742 C CA . LEU A 1 93 ? -1.760 5.960 -6.017 1.00 86.06 93 LEU A CA 1
ATOM 743 C C . LEU A 1 93 ? -2.070 4.756 -6.908 1.00 86.06 93 LEU A C 1
ATOM 745 O O . LEU A 1 93 ? -2.618 4.917 -7.998 1.00 86.06 93 LEU A O 1
ATOM 749 N N . THR A 1 94 ? -1.764 3.556 -6.429 1.00 85.06 94 THR A N 1
ATOM 750 C CA . THR A 1 94 ? -1.984 2.322 -7.191 1.00 85.06 94 THR A CA 1
ATOM 751 C C . THR A 1 94 ? -3.326 1.692 -6.871 1.00 85.06 94 THR A C 1
ATOM 753 O O . THR A 1 94 ? -4.025 1.211 -7.763 1.00 85.06 94 THR A O 1
ATOM 756 N N . LYS A 1 95 ? -3.713 1.690 -5.591 1.00 90.44 95 LYS A N 1
ATOM 757 C CA . LYS A 1 95 ? -4.908 0.973 -5.144 1.00 90.44 95 LYS A CA 1
ATOM 758 C C . LYS A 1 95 ? -5.487 1.545 -3.864 1.00 90.44 95 LYS A C 1
ATOM 760 O O . LYS A 1 95 ? -4.774 1.753 -2.889 1.00 90.44 95 LYS A O 1
ATOM 765 N N . ILE A 1 96 ? -6.811 1.662 -3.834 1.00 90.50 96 ILE A N 1
ATOM 766 C CA . ILE A 1 96 ? -7.571 1.887 -2.604 1.00 90.50 96 ILE A CA 1
ATOM 767 C C . ILE A 1 96 ? -8.133 0.541 -2.137 1.00 90.50 96 ILE A C 1
ATOM 769 O O . ILE A 1 96 ? -8.833 -0.143 -2.888 1.00 90.50 96 ILE A O 1
ATOM 773 N N . SER A 1 97 ? -7.831 0.163 -0.900 1.00 89.50 97 SER A N 1
ATOM 774 C CA . SER A 1 97 ? -8.314 -1.049 -0.234 1.00 89.50 97 SER A CA 1
ATOM 775 C C . SER A 1 97 ? -9.267 -0.705 0.905 1.00 89.50 97 SER A C 1
ATOM 777 O O . SER A 1 97 ? -9.170 0.348 1.539 1.00 89.50 97 SER A O 1
ATOM 779 N N . ARG A 1 98 ? -10.229 -1.599 1.144 1.00 91.12 98 ARG A N 1
ATOM 780 C CA . ARG A 1 98 ? -11.145 -1.514 2.279 1.00 91.12 98 ARG A CA 1
ATOM 781 C C . ARG A 1 98 ? -11.245 -2.868 2.947 1.00 91.12 98 ARG A C 1
ATOM 783 O O . ARG A 1 98 ? -11.807 -3.787 2.357 1.00 91.12 98 ARG A O 1
ATOM 790 N N . ASP A 1 99 ? -10.787 -2.937 4.186 1.00 90.00 99 ASP A N 1
ATOM 791 C CA . ASP A 1 99 ? -10.769 -4.171 4.962 1.00 90.00 99 ASP A CA 1
ATOM 792 C C . ASP A 1 99 ? -11.667 -4.036 6.181 1.00 90.00 99 ASP A C 1
ATOM 794 O O . ASP A 1 99 ? -11.766 -2.974 6.792 1.00 90.00 99 ASP A O 1
ATOM 798 N N . THR A 1 100 ? -12.359 -5.115 6.537 1.00 89.88 100 THR A N 1
ATOM 799 C CA . THR A 1 100 ? -13.199 -5.150 7.738 1.00 89.88 100 THR A CA 1
ATOM 800 C C . THR A 1 100 ? -12.497 -5.959 8.809 1.00 89.88 100 THR A C 1
ATOM 802 O O . THR A 1 100 ? -12.218 -7.138 8.606 1.00 89.88 100 THR A O 1
ATOM 805 N N . ILE A 1 101 ? -12.258 -5.346 9.964 1.00 88.75 101 ILE A N 1
ATOM 8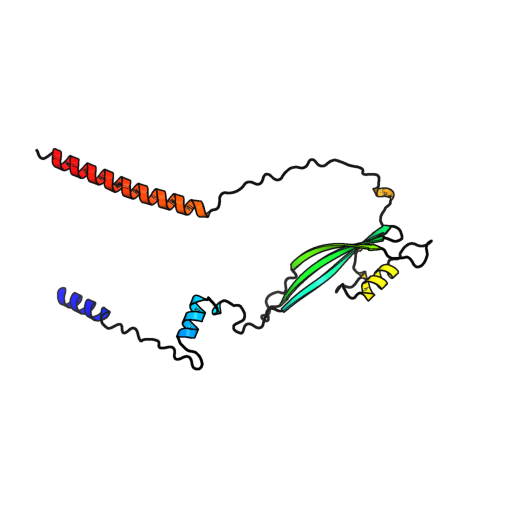06 C CA . ILE A 1 101 ? -11.650 -6.011 11.113 1.00 88.75 101 ILE A CA 1
ATOM 807 C C . ILE A 1 101 ? -12.696 -6.171 12.209 1.00 88.75 101 ILE A C 1
ATOM 809 O O . ILE A 1 101 ? -13.450 -5.248 12.528 1.00 88.75 101 ILE A O 1
ATOM 813 N N . ILE A 1 102 ? -12.730 -7.370 12.785 1.00 87.56 102 ILE A N 1
ATOM 814 C CA . ILE A 1 102 ? -13.534 -7.685 13.962 1.00 87.56 102 ILE A CA 1
ATOM 815 C C . ILE A 1 102 ? -12.587 -7.712 15.157 1.00 87.56 102 ILE A C 1
ATOM 817 O O . ILE A 1 102 ? -11.785 -8.635 15.296 1.00 87.56 102 ILE A O 1
ATOM 821 N N . ILE A 1 103 ? -12.671 -6.695 16.008 1.00 84.38 103 ILE A N 1
ATOM 822 C CA . ILE A 1 103 ? -11.853 -6.588 17.218 1.00 84.38 103 ILE A CA 1
ATOM 823 C C . ILE A 1 103 ? -12.733 -6.989 18.396 1.00 84.38 103 ILE A C 1
ATOM 825 O O . ILE A 1 103 ? -13.854 -6.507 18.554 1.00 84.38 103 ILE A O 1
ATOM 829 N N . LYS A 1 104 ? -12.238 -7.899 19.233 1.00 82.62 104 LYS A N 1
ATOM 830 C CA . LYS A 1 104 ? -12.934 -8.273 20.465 1.00 82.62 104 LYS A CA 1
ATOM 831 C C . LYS A 1 104 ? -12.691 -7.166 21.500 1.00 82.62 104 LYS A C 1
ATOM 833 O O . LYS A 1 104 ? -11.540 -6.995 21.896 1.00 82.62 104 LYS A O 1
ATOM 838 N N . PRO A 1 105 ? -13.720 -6.411 21.929 1.00 79.31 105 PRO A N 1
ATOM 839 C CA . PRO A 1 105 ? -13.528 -5.346 22.907 1.00 79.31 105 PRO A CA 1
ATOM 840 C C . PRO A 1 105 ? -13.131 -5.938 24.263 1.00 79.31 105 PRO A C 1
ATOM 842 O O . PRO A 1 105 ? -13.598 -7.020 24.632 1.00 79.31 105 PRO A O 1
ATOM 845 N N . LYS A 1 106 ? -12.307 -5.217 25.034 1.00 75.75 106 LYS A N 1
ATOM 846 C CA . LYS A 1 106 ? -11.911 -5.649 26.389 1.00 75.75 106 LYS A CA 1
ATOM 847 C C . LYS A 1 106 ? -13.090 -5.688 27.365 1.00 75.75 106 LYS A C 1
ATOM 849 O O . LYS A 1 106 ? -13.049 -6.419 28.349 1.00 75.75 106 LYS A O 1
ATOM 854 N N . SER A 1 107 ? -14.148 -4.925 27.092 1.00 73.25 107 SER A N 1
ATOM 855 C CA . SER A 1 107 ? -15.381 -4.897 27.879 1.00 73.25 107 SER A CA 1
ATOM 856 C C . SER A 1 107 ? -16.598 -5.006 26.964 1.00 73.25 107 SER A C 1
ATOM 858 O O . SER A 1 107 ? -16.713 -4.282 25.986 1.00 73.25 107 SER A O 1
ATOM 860 N N . GLN A 1 108 ? -17.561 -5.872 27.286 1.00 68.19 108 GLN A N 1
ATOM 861 C CA . GLN A 1 108 ? -18.803 -5.983 26.501 1.00 68.19 108 GLN A CA 1
ATOM 862 C C . GLN A 1 108 ? -19.689 -4.727 26.580 1.00 68.19 108 GLN A C 1
ATOM 864 O O . GLN A 1 108 ? -20.535 -4.509 25.711 1.00 68.19 108 GLN A O 1
ATOM 869 N N . LYS A 1 109 ? -19.527 -3.907 27.628 1.00 65.75 109 LYS A N 1
ATOM 870 C CA . LYS A 1 109 ? -20.371 -2.725 27.869 1.00 65.75 109 LYS A CA 1
ATOM 871 C C . LYS A 1 109 ? -19.900 -1.489 27.104 1.00 65.75 109 LYS A C 1
ATOM 873 O O . LYS A 1 109 ? -20.731 -0.689 26.684 1.00 65.75 109 LYS A O 1
ATOM 878 N N . ILE A 1 110 ? -18.591 -1.352 26.922 1.00 72.38 110 ILE A N 1
ATOM 879 C CA . ILE A 1 110 ? -17.928 -0.208 26.298 1.00 72.38 110 ILE A CA 1
ATOM 880 C C . ILE A 1 110 ? -17.350 -0.769 25.001 1.00 72.38 110 ILE A C 1
ATOM 882 O O . ILE A 1 110 ? -16.440 -1.586 25.060 1.00 72.38 110 ILE A O 1
ATOM 886 N N . GLY A 1 111 ? -17.959 -0.455 23.853 1.00 76.19 111 GLY A N 1
ATOM 887 C CA . GLY A 1 111 ? -17.486 -0.949 22.551 1.00 76.19 111 GLY A CA 1
ATOM 888 C C . GLY A 1 111 ? -16.022 -0.579 22.279 1.00 76.19 111 GLY A C 1
ATOM 889 O O . GLY A 1 111 ? -15.401 0.127 23.071 1.00 76.19 111 GLY A O 1
ATOM 890 N N . ILE A 1 112 ? -15.473 -1.047 21.155 1.00 82.25 112 ILE A N 1
ATOM 891 C CA . ILE A 1 112 ? -14.074 -0.776 20.797 1.00 82.25 112 ILE A CA 1
ATOM 892 C C . ILE A 1 112 ? -13.798 0.729 20.824 1.00 82.25 112 ILE A C 1
ATOM 894 O O . ILE A 1 112 ? -14.515 1.518 20.207 1.00 82.25 112 ILE A O 1
ATOM 898 N N . THR A 1 113 ? -12.719 1.107 21.498 1.00 85.12 113 THR A N 1
ATOM 899 C CA . THR A 1 113 ? -12.232 2.492 21.522 1.00 85.12 113 THR A CA 1
ATOM 900 C C . THR A 1 113 ? -11.178 2.735 20.445 1.00 85.12 113 THR A C 1
ATOM 902 O O . THR A 1 113 ? -10.487 1.809 20.020 1.00 85.12 113 THR A O 1
ATOM 905 N N . ALA A 1 114 ? -10.987 3.994 20.038 1.00 84.81 114 ALA A N 1
ATOM 906 C CA . ALA A 1 114 ? -9.945 4.348 19.073 1.00 84.81 114 ALA A CA 1
ATOM 907 C C . ALA A 1 114 ? -8.560 3.860 19.502 1.00 84.81 114 ALA A C 1
ATOM 909 O O . ALA A 1 114 ? -7.859 3.248 18.707 1.00 84.81 114 ALA A O 1
ATOM 910 N N . ASN A 1 115 ? -8.212 4.009 20.779 1.00 86.44 115 ASN A N 1
ATOM 911 C CA . ASN A 1 115 ? -6.925 3.558 21.303 1.00 86.44 115 ASN A CA 1
ATOM 912 C C . ASN A 1 115 ? -6.716 2.044 21.158 1.00 86.44 115 ASN A C 1
ATOM 914 O O . ASN A 1 115 ? -5.599 1.608 20.900 1.00 86.44 115 ASN A O 1
ATOM 918 N N . GLU A 1 116 ? -7.772 1.236 21.292 1.00 85.81 116 GLU A N 1
ATOM 919 C CA . GLU A 1 116 ? -7.687 -0.212 21.069 1.00 85.81 116 GLU A CA 1
ATOM 920 C C . GLU A 1 116 ? -7.468 -0.546 19.591 1.00 85.81 116 GLU A C 1
ATOM 922 O O . GLU A 1 116 ? -6.680 -1.441 19.284 1.00 85.81 116 GLU A O 1
ATOM 927 N N . VAL A 1 117 ? -8.112 0.189 18.676 1.00 87.50 117 VAL A N 1
ATOM 928 C CA . VAL A 1 117 ? -7.853 0.052 17.234 1.00 87.50 117 VAL A CA 1
ATOM 929 C C . VAL A 1 117 ? -6.416 0.448 16.918 1.00 87.50 117 VAL A C 1
ATOM 931 O O . VAL A 1 117 ? -5.706 -0.337 16.298 1.00 87.50 117 VAL A O 1
ATOM 934 N N . LEU A 1 118 ? -5.968 1.624 17.371 1.00 88.62 118 LEU A N 1
ATOM 935 C CA . LEU A 1 118 ? -4.598 2.091 17.156 1.00 88.62 118 LEU A CA 1
ATOM 936 C C . LEU A 1 118 ? -3.585 1.077 17.685 1.00 88.62 118 LEU A C 1
ATOM 938 O O . LEU A 1 118 ? -2.675 0.716 16.954 1.00 88.62 118 LEU A O 1
ATOM 942 N N . PHE A 1 119 ? -3.775 0.563 18.901 1.00 87.75 119 PHE A N 1
ATOM 943 C CA . PHE A 1 119 ? -2.882 -0.438 19.486 1.00 87.75 119 PHE A CA 1
ATOM 944 C C . PHE A 1 119 ? -2.795 -1.708 18.629 1.00 87.75 119 PHE A C 1
ATOM 946 O O . PHE A 1 119 ? -1.705 -2.220 18.376 1.00 87.75 119 PHE A O 1
ATOM 953 N N . HIS A 1 120 ? -3.936 -2.206 18.140 1.00 87.00 120 HIS A N 1
ATOM 954 C CA . HIS A 1 120 ? -3.949 -3.364 17.252 1.00 87.00 120 HIS A CA 1
ATOM 955 C C . HIS A 1 120 ? -3.256 -3.083 15.916 1.00 87.00 120 HIS A C 1
ATOM 957 O O . HIS A 1 120 ? -2.482 -3.920 15.460 1.00 87.00 120 HIS A O 1
ATOM 963 N N . LEU A 1 121 ? -3.494 -1.928 15.294 1.00 89.00 121 LEU A N 1
ATOM 964 C CA . LEU A 1 121 ? -2.903 -1.598 13.993 1.00 89.00 121 LEU A CA 1
ATOM 965 C C . LEU A 1 121 ? -1.409 -1.281 14.084 1.00 89.00 121 LEU A C 1
ATOM 967 O O . LEU A 1 121 ? -0.653 -1.694 13.207 1.00 89.00 121 LEU A O 1
ATOM 971 N N . ASP A 1 122 ? -0.978 -0.614 15.152 1.00 88.56 122 ASP A N 1
ATOM 972 C CA . ASP A 1 122 ? 0.427 -0.286 15.402 1.00 88.56 122 ASP A CA 1
ATOM 973 C C . ASP A 1 122 ? 1.259 -1.559 15.611 1.00 88.56 122 ASP A C 1
ATOM 975 O O . ASP A 1 122 ? 2.340 -1.713 15.042 1.00 88.56 122 ASP A O 1
ATOM 979 N N . SER A 1 123 ? 0.690 -2.551 16.312 1.00 86.75 123 SER A N 1
ATOM 980 C CA . SER A 1 123 ? 1.340 -3.853 16.513 1.00 86.75 123 SER A CA 1
ATOM 981 C C . SER A 1 123 ? 1.650 -4.602 15.209 1.00 86.75 123 SER A C 1
ATOM 983 O O . SER A 1 123 ? 2.598 -5.384 15.164 1.00 86.75 123 SER A O 1
ATOM 985 N N . LEU A 1 124 ? 0.890 -4.346 14.138 1.00 85.88 124 LEU A N 1
ATOM 986 C CA . LEU A 1 124 ? 1.058 -5.014 12.846 1.00 85.88 124 LEU A CA 1
ATOM 987 C C . LEU A 1 124 ? 2.149 -4.374 11.979 1.00 85.88 124 LEU A C 1
ATOM 989 O O . LEU A 1 124 ? 2.576 -4.999 11.011 1.00 85.88 124 LEU A O 1
ATOM 993 N N . LYS A 1 125 ? 2.582 -3.141 12.289 1.00 84.56 125 LYS A N 1
ATOM 994 C CA . LYS A 1 125 ? 3.562 -2.357 11.505 1.00 84.56 125 LYS A CA 1
ATOM 995 C C . LYS A 1 125 ? 3.273 -2.311 9.995 1.00 84.56 125 LYS A C 1
ATOM 997 O O . LYS A 1 125 ? 4.184 -2.203 9.181 1.00 84.56 125 LYS A O 1
ATOM 1002 N N . TYR A 1 126 ? 2.000 -2.416 9.621 1.00 87.50 126 TYR A N 1
ATOM 1003 C CA . TYR A 1 126 ? 1.581 -2.518 8.222 1.00 87.50 126 TYR A CA 1
ATOM 1004 C C . TYR A 1 126 ? 1.496 -1.150 7.528 1.00 87.50 126 TYR A C 1
ATOM 1006 O O . TYR A 1 126 ? 1.707 -1.037 6.323 1.00 87.50 126 TYR A O 1
ATOM 1014 N N . TYR A 1 127 ? 1.202 -0.099 8.295 1.00 89.94 127 TYR A N 1
ATOM 1015 C CA . TYR A 1 127 ? 1.032 1.259 7.788 1.00 89.94 127 TYR A CA 1
ATOM 1016 C C . TYR A 1 127 ? 2.285 2.091 8.047 1.00 89.94 127 TYR A C 1
ATOM 1018 O O . TYR A 1 127 ? 2.823 2.074 9.151 1.00 89.94 127 TYR A O 1
ATOM 1026 N N . GLN A 1 128 ? 2.734 2.843 7.041 1.00 87.62 128 GLN A N 1
ATOM 1027 C CA . GLN A 1 128 ? 3.908 3.715 7.181 1.00 87.62 128 GLN A CA 1
ATOM 1028 C C . GLN A 1 128 ? 3.576 5.097 7.748 1.00 87.62 128 GLN A C 1
ATOM 1030 O O . GLN A 1 128 ? 4.466 5.809 8.209 1.00 87.62 128 GLN A O 1
ATOM 1035 N N . ASN A 1 129 ? 2.308 5.509 7.700 1.00 90.19 129 ASN A N 1
ATOM 1036 C CA . ASN A 1 129 ? 1.895 6.790 8.251 1.00 90.19 129 ASN A CA 1
ATOM 1037 C C . ASN A 1 129 ? 1.570 6.702 9.739 1.00 90.19 129 ASN A C 1
ATOM 1039 O O . ASN A 1 129 ? 1.145 5.675 10.254 1.00 90.19 129 ASN A O 1
ATOM 1043 N N . ASP A 1 130 ? 1.655 7.859 10.385 1.00 89.12 130 ASP A N 1
ATOM 1044 C CA . ASP A 1 130 ? 1.109 8.069 11.716 1.00 89.12 130 ASP A CA 1
ATOM 1045 C C . ASP A 1 130 ? -0.405 7.784 11.729 1.00 89.12 130 ASP A C 1
ATOM 1047 O O . ASP A 1 130 ? -1.190 8.448 11.035 1.00 89.12 130 ASP A O 1
ATOM 1051 N N . LEU A 1 131 ? -0.798 6.778 12.514 1.00 88.56 131 LEU A N 1
ATOM 1052 C CA . LEU A 1 131 ? -2.174 6.296 12.652 1.00 88.56 131 LEU A CA 1
ATOM 1053 C C . LEU A 1 131 ? -3.099 7.331 13.303 1.00 88.56 131 LEU A C 1
ATOM 1055 O O . LEU A 1 131 ? -4.318 7.277 13.117 1.00 88.56 131 LEU A O 1
ATOM 1059 N N . THR A 1 132 ? -2.544 8.296 14.040 1.00 86.19 132 THR A N 1
ATOM 1060 C CA . THR A 1 132 ? -3.324 9.383 14.653 1.00 86.19 132 THR A CA 1
ATOM 1061 C C . THR A 1 132 ? -3.863 10.366 13.615 1.00 86.19 132 THR A C 1
ATOM 1063 O O . THR A 1 132 ? -4.860 11.039 13.863 1.00 86.19 132 THR A O 1
ATOM 1066 N N . LYS A 1 133 ? -3.258 10.408 12.419 1.00 87.81 133 LYS A N 1
ATOM 1067 C CA . LYS A 1 133 ? -3.688 11.270 11.307 1.00 87.81 133 LYS A CA 1
ATOM 1068 C C . LYS A 1 133 ? -4.849 10.688 10.502 1.00 87.81 133 LYS A C 1
ATOM 1070 O O . LYS A 1 133 ? -5.381 11.379 9.632 1.00 87.81 133 LYS A O 1
ATOM 1075 N N . ALA A 1 134 ? -5.221 9.431 10.742 1.00 88.31 134 ALA A N 1
ATOM 1076 C CA . ALA A 1 134 ? -6.356 8.813 10.073 1.00 88.31 134 ALA A CA 1
ATOM 1077 C C . ALA A 1 134 ? -7.672 9.464 10.523 1.00 88.31 134 ALA A C 1
ATOM 1079 O O . ALA A 1 134 ? -7.832 9.871 11.673 1.00 88.31 134 ALA A O 1
ATOM 1080 N N . VAL A 1 135 ? -8.643 9.546 9.616 1.00 88.88 135 VAL A N 1
ATOM 1081 C CA . VAL A 1 135 ? -9.962 10.101 9.937 1.00 88.88 135 VAL A CA 1
ATOM 1082 C C . VAL A 1 135 ? -10.812 9.033 10.619 1.00 88.88 135 VAL A C 1
ATOM 1084 O O . VAL A 1 135 ? -11.154 8.022 10.003 1.00 88.88 135 VAL A O 1
ATOM 1087 N N . TYR A 1 136 ? -11.200 9.279 11.867 1.00 87.38 136 TYR A N 1
ATOM 1088 C CA . TYR A 1 136 ? -12.100 8.409 12.621 1.00 87.38 136 TYR A CA 1
ATOM 1089 C C . TYR A 1 136 ? -13.544 8.855 12.410 1.00 87.38 136 TYR A C 1
ATOM 1091 O O . TYR A 1 136 ? -13.893 10.008 12.661 1.00 87.38 136 TYR A O 1
ATOM 1099 N N . LYS A 1 137 ? -14.376 7.948 11.896 1.00 87.12 137 LYS A N 1
ATOM 1100 C CA . LYS A 1 137 ? -15.799 8.197 11.657 1.00 87.12 137 LYS A CA 1
ATOM 1101 C C . LYS A 1 137 ? -16.630 7.219 12.462 1.00 87.12 137 LYS A C 1
ATOM 1103 O O . LYS A 1 137 ? -16.597 6.013 12.205 1.00 87.12 137 LYS A O 1
ATOM 1108 N N . ASP A 1 138 ? -17.409 7.758 13.383 1.00 81.44 138 ASP A N 1
ATOM 1109 C CA . ASP A 1 138 ? -18.440 6.995 14.065 1.00 81.44 138 ASP A CA 1
ATOM 1110 C C . ASP A 1 138 ? -19.607 6.738 13.113 1.00 81.44 138 ASP A C 1
ATOM 1112 O O . ASP A 1 138 ? -19.966 7.574 12.275 1.00 81.44 138 ASP A O 1
ATOM 1116 N N . PHE A 1 139 ? -20.198 5.553 13.209 1.00 68.31 139 PHE A N 1
ATOM 1117 C CA . PHE A 1 139 ? -21.395 5.244 12.447 1.00 68.31 139 PHE A CA 1
ATOM 1118 C C . PHE A 1 139 ? -22.615 5.821 13.152 1.00 68.31 139 PHE A C 1
ATOM 1120 O O . PHE A 1 139 ? -23.132 5.271 14.123 1.00 68.31 139 PHE A O 1
ATOM 1127 N N . ASP A 1 140 ? -23.104 6.937 12.619 1.00 62.41 140 ASP A N 1
ATOM 1128 C CA . ASP A 1 140 ? -24.384 7.504 13.019 1.00 62.41 140 ASP A CA 1
ATOM 1129 C C . ASP A 1 140 ? -25.526 6.549 12.642 1.00 62.41 140 ASP A C 1
ATOM 1131 O O . ASP A 1 140 ? -25.960 6.492 11.484 1.00 62.41 140 ASP A O 1
ATOM 1135 N N . GLU A 1 141 ? -26.102 5.855 13.630 1.00 59.62 141 GLU A N 1
ATOM 1136 C CA . GLU A 1 141 ? -27.289 5.002 13.441 1.00 59.62 141 GLU A CA 1
ATOM 1137 C C . GLU A 1 141 ? -28.467 5.750 12.786 1.00 59.62 141 GLU A C 1
ATOM 1139 O O . GLU A 1 141 ? -29.300 5.148 12.098 1.00 59.62 141 GLU A O 1
ATOM 1144 N N . LYS A 1 142 ? -28.509 7.084 12.923 1.00 54.94 142 LYS A N 1
ATOM 1145 C CA . LYS A 1 142 ? -29.521 7.969 12.322 1.00 54.94 142 LYS A CA 1
ATOM 1146 C C . LYS A 1 142 ? -29.536 7.929 10.786 1.00 54.94 142 LYS A C 1
ATOM 1148 O O . LYS A 1 142 ? -30.548 8.283 10.179 1.00 54.94 142 LYS A O 1
ATOM 1153 N N . THR A 1 143 ? -28.470 7.457 10.136 1.00 55.97 143 THR A N 1
ATOM 1154 C CA . THR A 1 143 ? -28.380 7.379 8.666 1.00 55.97 143 THR A CA 1
ATOM 1155 C C . THR A 1 143 ? -29.103 6.174 8.045 1.00 55.97 143 THR A C 1
ATOM 1157 O O . THR A 1 143 ? -29.329 6.164 6.832 1.00 55.97 143 THR A O 1
ATOM 1160 N N . LYS A 1 144 ? -29.606 5.214 8.845 1.00 52.78 144 LYS A N 1
ATOM 1161 C CA . LYS A 1 144 ? -30.391 4.051 8.360 1.00 52.78 144 LYS A CA 1
ATOM 1162 C C . LYS A 1 144 ? -31.689 4.413 7.608 1.00 52.78 144 LYS A C 1
ATOM 1164 O O . LYS A 1 144 ? -32.269 3.549 6.954 1.00 52.78 144 LYS A O 1
ATOM 1169 N N . LYS A 1 145 ? -32.161 5.668 7.647 1.00 50.38 145 LYS A N 1
ATOM 1170 C CA . LYS A 1 145 ? -33.442 6.088 7.036 1.00 50.38 145 LYS A CA 1
ATOM 1171 C C . LYS A 1 145 ? -33.403 6.503 5.555 1.00 50.38 145 LYS A C 1
ATOM 1173 O O . LYS A 1 145 ? -34.437 6.913 5.039 1.00 50.38 145 LYS A O 1
ATOM 1178 N N . LYS A 1 146 ? -32.294 6.362 4.819 1.00 50.59 146 LYS A N 1
ATOM 1179 C CA . LYS A 1 146 ? -32.296 6.590 3.353 1.00 50.59 146 LYS A CA 1
ATOM 1180 C C . LYS A 1 146 ? -32.289 5.275 2.566 1.00 50.59 146 LYS A C 1
ATOM 1182 O O . LYS A 1 146 ? -31.335 4.952 1.867 1.00 50.59 146 LYS A O 1
ATOM 1187 N N . LYS A 1 147 ? -33.390 4.519 2.655 1.00 49.88 147 LYS A N 1
ATOM 1188 C CA . LYS A 1 147 ? -33.688 3.430 1.711 1.00 49.88 147 LYS A CA 1
ATOM 1189 C C . LYS A 1 147 ? -33.971 4.017 0.318 1.00 49.88 147 LYS A C 1
ATOM 1191 O O . LYS A 1 147 ? -34.966 4.697 0.121 1.00 49.88 147 LYS A O 1
ATOM 1196 N N . GLY A 1 148 ? -33.073 3.719 -0.622 1.00 49.22 148 GLY A N 1
ATOM 1197 C CA . GLY A 1 148 ? -33.354 3.463 -2.038 1.00 49.22 148 GLY A CA 1
ATOM 1198 C C . GLY A 1 148 ? -34.004 4.566 -2.879 1.00 49.22 148 GLY A C 1
ATOM 1199 O O . GLY A 1 148 ? -35.204 4.531 -3.118 1.00 49.22 148 GLY A O 1
ATOM 1200 N N . LYS A 1 149 ? -33.189 5.406 -3.529 1.00 44.06 149 LYS A N 1
ATOM 1201 C CA . LYS A 1 149 ? -33.484 5.761 -4.926 1.00 44.06 149 LYS A CA 1
ATOM 1202 C C . LYS A 1 149 ? -32.695 4.796 -5.803 1.00 44.06 149 LYS A C 1
ATOM 1204 O O . LYS A 1 149 ? -31.469 4.885 -5.843 1.00 44.06 149 LYS A O 1
ATOM 1209 N N . LYS A 1 150 ? -33.393 3.860 -6.459 1.00 52.59 150 LYS A N 1
ATOM 1210 C CA . LYS A 1 150 ? -32.853 3.096 -7.593 1.00 52.59 150 LYS A CA 1
ATOM 1211 C C . LYS A 1 150 ? -32.299 4.123 -8.582 1.00 52.59 150 LYS A C 1
ATOM 1213 O O . LYS A 1 150 ? -33.065 4.836 -9.220 1.00 52.59 150 LYS A O 1
ATOM 1218 N N . LYS A 1 151 ? -30.976 4.268 -8.641 1.00 48.97 151 LYS A N 1
ATOM 1219 C CA . LYS A 1 151 ? -30.339 4.969 -9.751 1.00 48.97 151 LYS A C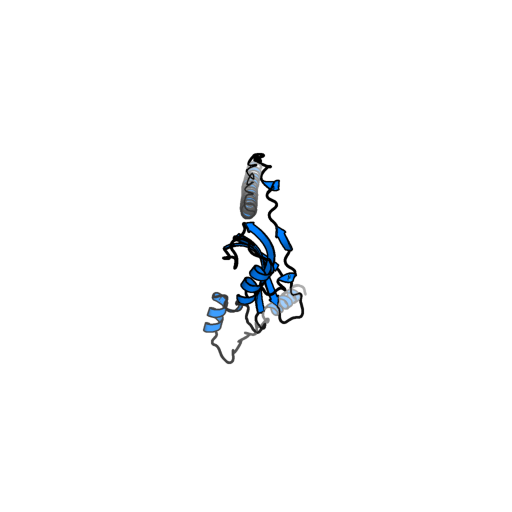A 1
ATOM 1220 C C . LYS A 1 151 ? -30.451 4.011 -10.926 1.00 48.97 151 LYS A C 1
ATOM 1222 O O . LYS A 1 151 ? -29.961 2.889 -10.836 1.00 48.97 151 LYS A O 1
ATOM 1227 N N . ASN A 1 152 ? -31.183 4.423 -11.954 1.00 46.50 152 ASN A N 1
ATOM 1228 C CA . ASN A 1 152 ? -31.274 3.679 -13.199 1.00 46.50 152 ASN A CA 1
ATOM 1229 C C . ASN A 1 152 ? -29.850 3.376 -13.676 1.00 46.50 152 ASN A C 1
ATOM 1231 O O . ASN A 1 152 ? -29.023 4.287 -13.751 1.00 46.50 152 ASN A O 1
ATOM 1235 N N . LEU A 1 153 ? -29.566 2.095 -13.928 1.00 45.50 153 LEU A N 1
ATOM 1236 C CA . LEU A 1 153 ? -28.377 1.676 -14.655 1.00 45.50 153 LEU A CA 1
ATOM 1237 C C . LEU A 1 153 ? -28.426 2.365 -16.019 1.00 45.50 153 LEU A C 1
ATOM 1239 O O . LEU A 1 153 ? -29.192 1.965 -16.891 1.00 45.50 153 LEU A O 1
ATOM 1243 N N . VAL A 1 154 ? -27.630 3.412 -16.190 1.00 51.69 154 VAL A N 1
ATOM 1244 C CA . VAL A 1 154 ? -27.255 3.863 -17.523 1.00 51.69 154 VAL A CA 1
ATOM 1245 C C . VAL A 1 154 ? -26.067 2.991 -17.902 1.00 51.69 154 VAL A C 1
ATOM 1247 O O . VAL A 1 154 ? -24.981 3.134 -17.343 1.00 51.69 154 VAL A O 1
ATOM 1250 N N . LEU A 1 155 ? -26.320 2.014 -18.771 1.00 48.66 155 LEU A N 1
ATOM 1251 C CA . LEU A 1 155 ? -25.272 1.253 -19.443 1.00 48.66 155 LEU A CA 1
ATOM 1252 C C . LEU A 1 155 ? -24.343 2.245 -20.163 1.00 48.66 155 LEU A C 1
ATOM 1254 O O . LEU A 1 155 ? -24.851 3.096 -20.899 1.00 48.66 155 LEU A O 1
ATOM 1258 N N . PRO A 1 156 ? -23.012 2.168 -19.996 1.00 48.16 156 PRO A N 1
ATOM 1259 C CA . PRO A 1 156 ? -22.118 2.878 -20.891 1.00 48.16 156 PRO A CA 1
ATOM 1260 C C . PRO A 1 156 ? -22.252 2.243 -22.278 1.00 48.16 156 PRO A C 1
ATOM 1262 O O . PRO A 1 156 ? -21.948 1.066 -22.469 1.00 48.16 156 PRO A O 1
ATOM 1265 N N . LEU A 1 157 ? -22.749 3.019 -23.240 1.00 43.25 157 LEU A N 1
ATOM 1266 C CA . LEU A 1 157 ? -22.625 2.708 -24.660 1.00 43.25 157 LEU A CA 1
ATOM 1267 C C . LEU A 1 157 ? -21.130 2.656 -24.988 1.00 43.25 157 LEU A C 1
ATOM 1269 O O . LEU A 1 157 ? -20.469 3.686 -25.105 1.00 43.25 157 LEU A O 1
ATOM 1273 N N . ILE A 1 158 ? -20.599 1.439 -25.085 1.00 40.50 158 ILE A N 1
ATOM 1274 C CA . ILE A 1 158 ? -19.280 1.164 -25.643 1.00 40.50 158 ILE A CA 1
ATOM 1275 C C . ILE A 1 158 ? -19.390 1.463 -27.139 1.00 40.50 158 ILE A C 1
ATOM 1277 O O . ILE A 1 158 ? -19.866 0.640 -27.919 1.00 40.50 158 ILE A O 1
ATOM 1281 N N . PHE A 1 159 ? -18.993 2.668 -27.541 1.00 50.25 159 PHE A N 1
ATOM 1282 C CA . PHE A 1 159 ? -18.637 2.922 -28.929 1.00 50.25 159 PHE A CA 1
ATOM 1283 C C . PHE A 1 159 ? -17.301 2.222 -29.181 1.00 50.25 159 PHE A C 1
ATOM 1285 O O . PHE A 1 159 ? -16.249 2.703 -28.767 1.00 50.25 159 PHE A O 1
ATOM 1292 N N . ASN A 1 160 ? -17.355 1.058 -29.831 1.00 48.25 160 ASN A N 1
ATOM 1293 C CA . ASN A 1 160 ? -16.184 0.476 -30.474 1.00 48.25 160 ASN A CA 1
ATOM 1294 C C . ASN A 1 160 ? -15.759 1.425 -31.597 1.00 48.25 160 ASN A C 1
ATOM 1296 O O . ASN A 1 160 ? -16.399 1.481 -32.648 1.00 48.25 160 ASN A O 1
ATOM 1300 N N . PHE A 1 161 ? -14.699 2.191 -31.363 1.00 55.69 161 PHE A N 1
ATOM 1301 C CA . PHE A 1 161 ? -14.009 2.895 -32.433 1.00 55.69 161 PHE A CA 1
ATOM 1302 C C . PHE A 1 161 ? -13.197 1.858 -33.223 1.00 55.69 161 PHE A C 1
ATOM 1304 O O . PHE A 1 161 ? -12.436 1.112 -32.606 1.00 55.69 161 PHE A O 1
ATOM 1311 N N . PRO A 1 162 ? -13.372 1.745 -34.552 1.00 58.25 162 PRO A N 1
ATOM 1312 C CA . PRO A 1 162 ? -12.577 0.824 -35.351 1.00 58.25 162 PRO A CA 1
ATOM 1313 C C . PRO A 1 162 ? -11.100 1.227 -35.291 1.00 58.25 162 PRO A C 1
ATOM 1315 O O . PRO A 1 162 ? -10.768 2.404 -35.446 1.00 58.25 162 PRO A O 1
ATOM 1318 N N . ASP A 1 163 ? -10.238 0.236 -35.059 1.00 62.19 163 ASP A N 1
ATOM 1319 C CA . ASP A 1 163 ? -8.788 0.385 -34.972 1.00 62.19 163 ASP A CA 1
ATOM 1320 C C . ASP A 1 163 ? -8.217 1.207 -36.136 1.00 62.19 163 ASP A C 1
ATOM 1322 O O . ASP A 1 163 ? -8.499 0.970 -37.315 1.00 62.19 163 ASP A O 1
ATOM 1326 N N . ILE A 1 164 ? -7.352 2.159 -35.785 1.00 63.41 164 ILE A N 1
ATOM 1327 C CA . ILE A 1 164 ? -6.678 3.094 -36.700 1.00 63.41 164 ILE A CA 1
ATOM 1328 C C . ILE A 1 164 ? -5.828 2.349 -37.753 1.00 63.41 164 ILE A C 1
ATOM 1330 O O . ILE A 1 164 ? -5.575 2.878 -38.837 1.00 63.41 164 ILE A O 1
ATOM 1334 N N . SER A 1 165 ? -5.456 1.092 -37.492 1.00 63.09 165 SER A N 1
ATOM 1335 C CA . SER A 1 165 ? -4.716 0.226 -38.420 1.00 63.09 165 SER A CA 1
ATOM 1336 C C . SER A 1 165 ? -5.465 -0.060 -39.731 1.00 63.09 165 SER A C 1
ATOM 1338 O O . SER A 1 165 ? -4.826 -0.235 -40.770 1.00 63.09 165 SER A O 1
ATOM 1340 N N . ASN A 1 166 ? -6.802 -0.012 -39.737 1.00 63.25 166 ASN A N 1
ATOM 1341 C CA . ASN A 1 166 ? -7.595 -0.284 -40.941 1.00 63.25 166 ASN A CA 1
ATOM 1342 C C . ASN A 1 166 ? -7.574 0.863 -41.967 1.00 63.25 166 ASN A C 1
ATOM 1344 O O . ASN A 1 166 ? -7.820 0.626 -43.151 1.00 63.25 166 ASN A O 1
ATOM 1348 N N . TYR A 1 167 ? -7.227 2.091 -41.565 1.00 76.25 167 TYR A N 1
ATOM 1349 C CA . TYR A 1 167 ? -7.159 3.224 -42.496 1.00 76.25 167 TYR A CA 1
ATOM 1350 C C . TYR A 1 167 ? -5.962 3.135 -43.450 1.00 76.25 167 TYR A C 1
ATOM 1352 O O . TYR A 1 167 ? -6.090 3.494 -44.620 1.00 76.25 167 TYR A O 1
ATOM 1360 N N . PHE A 1 168 ? -4.825 2.593 -43.002 1.00 73.19 168 PHE A N 1
ATOM 1361 C CA . PHE A 1 168 ? -3.647 2.413 -43.861 1.00 73.19 168 PHE A CA 1
ATOM 1362 C C . PHE A 1 168 ? -3.899 1.419 -44.999 1.00 73.19 168 PHE A C 1
ATOM 1364 O O . PHE A 1 168 ? -3.470 1.652 -46.129 1.00 73.19 168 PHE A O 1
ATOM 1371 N N . ILE A 1 169 ? -4.647 0.349 -44.723 1.00 79.69 169 ILE A N 1
ATOM 1372 C CA . ILE A 1 169 ? -5.028 -0.654 -45.728 1.00 79.69 169 ILE A CA 1
ATOM 1373 C C . ILE A 1 169 ? -5.993 -0.042 -46.753 1.00 79.69 169 ILE A C 1
ATOM 1375 O O . ILE A 1 169 ? -5.882 -0.281 -47.952 1.00 79.69 169 ILE A O 1
ATOM 1379 N N . LEU A 1 170 ? -6.918 0.804 -46.302 1.00 78.81 170 LEU A N 1
ATOM 1380 C CA . LEU A 1 170 ? -7.890 1.453 -47.181 1.00 78.81 170 LEU A CA 1
ATOM 1381 C C . LEU A 1 170 ? -7.221 2.474 -48.121 1.00 78.81 170 LEU A C 1
ATOM 1383 O O . LEU A 1 170 ? -7.545 2.532 -49.308 1.00 78.81 170 LEU A O 1
ATOM 1387 N N . ILE A 1 171 ? -6.231 3.219 -47.616 1.00 85.38 171 ILE A N 1
ATOM 1388 C CA . ILE A 1 171 ? -5.428 4.160 -48.412 1.00 85.38 171 ILE A CA 1
ATOM 1389 C C . ILE A 1 171 ? -4.548 3.415 -49.428 1.00 85.38 171 ILE A C 1
ATOM 1391 O O . ILE A 1 171 ? -4.440 3.856 -50.575 1.00 85.38 171 ILE A O 1
ATOM 1395 N N . SER A 1 172 ? -3.957 2.272 -49.060 1.00 82.56 172 SER A N 1
ATOM 1396 C CA . SER A 1 172 ? -3.121 1.497 -49.989 1.00 82.56 172 SER A CA 1
ATOM 1397 C C . SER A 1 172 ? -3.937 0.893 -51.138 1.00 82.56 172 SER A C 1
ATOM 1399 O O . SER A 1 172 ? 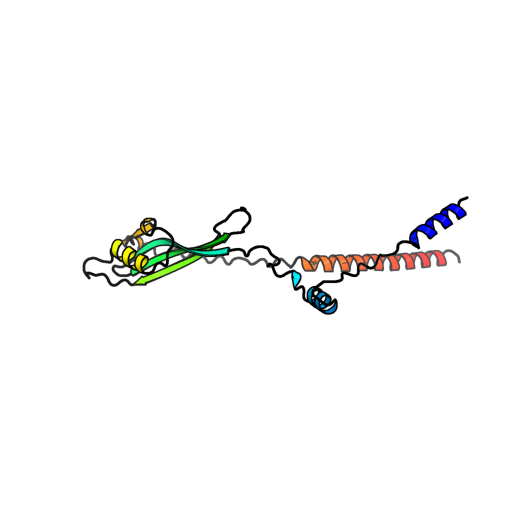-3.524 0.986 -52.297 1.00 82.56 172 SER A O 1
ATOM 1401 N N . ILE A 1 173 ? -5.136 0.373 -50.854 1.00 92.12 173 ILE A N 1
ATOM 1402 C CA . ILE A 1 173 ? -6.058 -0.156 -51.873 1.00 92.12 173 ILE A CA 1
ATOM 1403 C C . ILE A 1 173 ? -6.502 0.952 -52.839 1.00 92.12 173 ILE A C 1
ATOM 1405 O O . ILE A 1 173 ? -6.497 0.746 -54.055 1.00 92.12 173 ILE A O 1
ATOM 1409 N N . ALA A 1 174 ? -6.833 2.140 -52.324 1.00 92.50 174 ALA A N 1
ATOM 1410 C CA . ALA A 1 174 ? -7.199 3.286 -53.157 1.00 92.50 174 ALA A CA 1
ATOM 1411 C C . ALA A 1 174 ? -6.044 3.730 -54.076 1.00 92.50 174 ALA A C 1
ATOM 1413 O O . ALA A 1 174 ? -6.263 4.015 -55.257 1.00 92.50 174 ALA A O 1
ATOM 1414 N N . GLY A 1 175 ? -4.807 3.718 -53.566 1.00 92.94 175 GLY A N 1
ATOM 1415 C CA . GLY A 1 175 ? -3.605 4.009 -54.350 1.00 92.94 175 GLY A CA 1
ATOM 1416 C C . GLY A 1 175 ? -3.432 3.046 -55.526 1.00 92.94 175 GLY A C 1
ATOM 1417 O O . GLY A 1 175 ? -3.299 3.483 -56.670 1.00 92.94 175 GLY A O 1
ATOM 1418 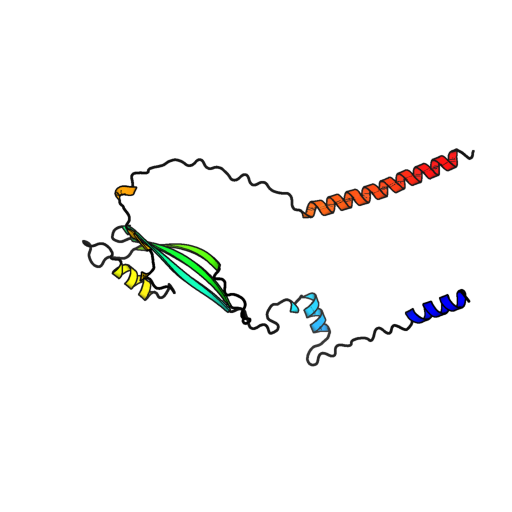N N . ILE A 1 176 ? -3.526 1.738 -55.274 1.00 93.62 176 ILE A N 1
ATOM 1419 C CA . ILE A 1 176 ? -3.372 0.700 -56.308 1.00 93.62 176 ILE A CA 1
ATOM 1420 C C . ILE A 1 176 ? -4.462 0.819 -57.384 1.00 93.62 176 ILE A C 1
ATOM 1422 O O . ILE A 1 176 ? -4.164 0.750 -58.579 1.00 93.62 176 ILE A O 1
ATOM 1426 N N . LEU A 1 177 ? -5.715 1.062 -56.985 1.00 95.38 177 LEU A N 1
ATOM 1427 C CA . LEU A 1 177 ? -6.828 1.252 -57.921 1.00 95.38 177 LEU A CA 1
ATOM 1428 C C . LEU A 1 177 ? -6.620 2.459 -58.844 1.00 95.38 177 LEU A C 1
ATOM 1430 O O . LEU A 1 177 ? -6.924 2.370 -60.033 1.00 95.38 177 LEU A O 1
ATOM 1434 N N . SER A 1 178 ? -6.068 3.564 -58.334 1.00 94.69 178 SER A N 1
ATOM 1435 C CA . SER A 1 178 ? -5.814 4.756 -59.155 1.00 94.69 178 SER A CA 1
ATOM 1436 C C . SER A 1 178 ? -4.751 4.520 -60.236 1.00 94.69 178 SER A C 1
ATOM 1438 O O . SER A 1 178 ? -4.927 4.949 -61.378 1.00 94.69 178 SER A O 1
ATOM 1440 N N . VAL A 1 179 ? -3.694 3.763 -59.917 1.00 94.00 179 VAL A N 1
ATOM 1441 C CA . VAL A 1 179 ? -2.645 3.386 -60.877 1.00 94.00 179 VAL A CA 1
ATOM 1442 C C . VAL A 1 179 ? -3.203 2.454 -61.953 1.00 94.00 179 VAL A C 1
ATOM 1444 O O . VAL A 1 179 ? -2.957 2.666 -63.140 1.00 94.00 179 VAL A O 1
ATOM 1447 N N . LEU A 1 180 ? -4.005 1.457 -61.571 1.00 94.94 180 LEU A N 1
ATOM 1448 C C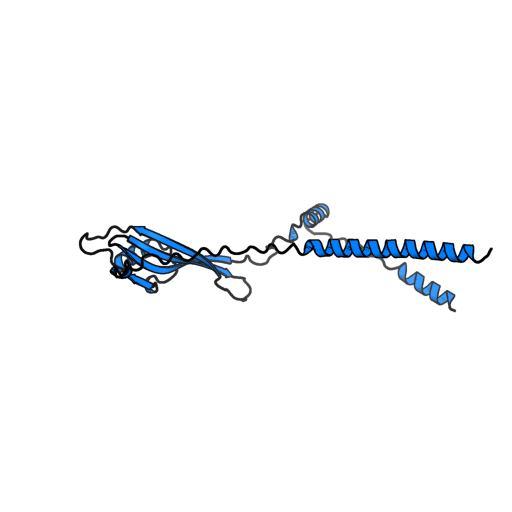A . LEU A 1 180 ? -4.646 0.554 -62.535 1.00 94.94 180 LEU A CA 1
ATOM 1449 C C . LEU A 1 180 ? -5.589 1.305 -63.481 1.00 94.94 180 LEU A C 1
ATOM 1451 O O . LEU A 1 180 ? -5.557 1.077 -64.692 1.00 94.94 180 LEU A O 1
ATOM 1455 N N . LEU A 1 181 ? -6.384 2.239 -62.953 1.00 95.62 181 LEU A N 1
ATOM 1456 C CA . LEU A 1 181 ? -7.276 3.068 -63.763 1.00 95.62 181 LEU A CA 1
ATOM 1457 C C . LEU A 1 181 ? -6.490 3.912 -64.779 1.00 95.62 181 LEU A C 1
ATOM 1459 O O . LEU A 1 181 ? -6.893 4.013 -65.939 1.00 95.62 181 LEU A O 1
ATOM 1463 N N . TYR A 1 182 ? -5.346 4.468 -64.369 1.00 95.75 182 TYR A N 1
ATOM 1464 C CA . TYR A 1 182 ? -4.461 5.222 -65.256 1.00 95.75 182 TYR A CA 1
ATOM 1465 C C . TYR A 1 182 ? -3.950 4.368 -66.426 1.00 95.75 182 TYR A C 1
ATOM 1467 O O . TYR A 1 182 ? -4.017 4.811 -67.573 1.00 95.75 182 TYR A O 1
ATOM 1475 N N . PHE A 1 183 ? -3.508 3.131 -66.172 1.00 94.12 183 PHE A N 1
ATOM 1476 C CA . PHE A 1 183 ? -3.053 2.218 -67.231 1.00 94.12 183 PHE A CA 1
ATOM 1477 C C . PHE A 1 183 ? -4.169 1.818 -68.202 1.00 94.12 183 PHE A C 1
ATOM 1479 O O . PHE A 1 183 ? -3.945 1.726 -69.410 1.00 94.12 183 PHE A O 1
ATOM 1486 N N . ILE A 1 184 ? -5.390 1.616 -67.704 1.00 94.69 184 ILE A N 1
ATOM 1487 C CA . ILE A 1 184 ? -6.540 1.317 -68.565 1.00 94.69 184 ILE A CA 1
ATOM 1488 C C . ILE A 1 184 ? -6.836 2.517 -69.472 1.00 94.69 184 ILE A C 1
ATOM 1490 O O . ILE A 1 184 ? -6.962 2.354 -70.687 1.00 94.69 184 ILE A O 1
ATOM 1494 N N . LEU A 1 185 ? -6.883 3.729 -68.917 1.00 91.62 185 LEU A N 1
ATOM 1495 C CA . LEU A 1 185 ? -7.153 4.946 -69.686 1.00 91.62 185 LEU A CA 1
ATOM 1496 C C . LEU A 1 185 ? -6.054 5.249 -70.712 1.00 91.62 185 LEU A C 1
ATOM 1498 O O . LEU A 1 185 ? -6.373 5.585 -71.855 1.00 91.62 185 LEU A O 1
ATOM 1502 N N . SER A 1 186 ? -4.780 5.079 -70.351 1.00 88.12 186 SER A N 1
ATOM 1503 C CA . SER A 1 186 ? -3.663 5.280 -71.282 1.00 88.12 186 SER A CA 1
ATOM 1504 C C . SER A 1 186 ? -3.689 4.258 -72.422 1.00 88.12 186 SER A C 1
ATOM 1506 O O . SER A 1 186 ? -3.517 4.625 -73.586 1.00 88.12 186 SER A O 1
ATOM 1508 N N . SER A 1 187 ? -4.027 2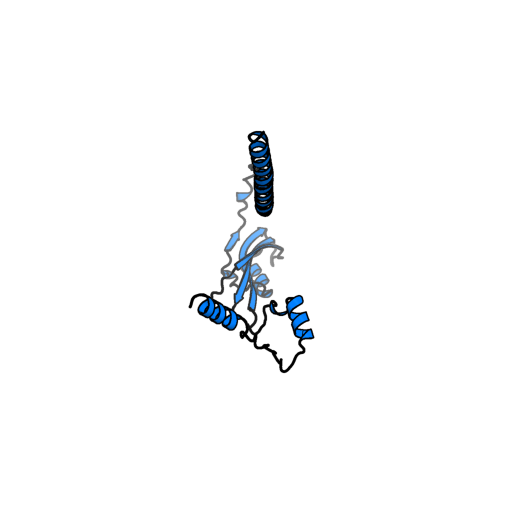.997 -72.134 1.00 87.44 187 SER A N 1
ATOM 1509 C CA . SER A 1 187 ? -4.180 1.963 -73.166 1.00 87.44 187 SER A CA 1
ATOM 1510 C C . SER A 1 187 ? -5.321 2.261 -74.151 1.00 87.44 187 SER A C 1
ATOM 1512 O O . SER A 1 187 ? -5.206 1.979 -75.346 1.00 87.44 187 SER A O 1
ATOM 1514 N N . LEU A 1 188 ? -6.408 2.887 -73.683 1.00 86.56 188 LEU A N 1
ATOM 1515 C CA . LEU A 1 188 ? -7.533 3.300 -74.526 1.00 86.56 188 LEU A CA 1
ATOM 1516 C C . LEU A 1 188 ? -7.185 4.502 -75.413 1.00 86.56 188 LEU A C 1
ATOM 1518 O O . LEU A 1 188 ? -7.631 4.557 -76.561 1.00 86.56 188 LEU A O 1
ATOM 1522 N N . GLN A 1 189 ? -6.377 5.445 -74.920 1.00 83.00 189 GLN A N 1
ATOM 1523 C CA . GLN A 1 189 ? -5.901 6.576 -75.724 1.00 83.00 189 GLN A CA 1
ATOM 1524 C C . GLN A 1 189 ? -5.017 6.113 -76.887 1.00 83.00 189 GLN A C 1
ATOM 1526 O O . GLN A 1 189 ? -5.246 6.541 -78.017 1.00 83.00 189 GLN A O 1
ATOM 1531 N N . ILE A 1 190 ? -4.097 5.173 -76.642 1.00 80.06 190 ILE A N 1
ATOM 1532 C CA . ILE A 1 190 ? -3.230 4.590 -77.685 1.00 80.06 190 ILE A CA 1
ATOM 1533 C C . ILE A 1 190 ? -4.062 3.891 -78.775 1.00 80.06 190 ILE A C 1
ATOM 1535 O O . ILE A 1 190 ? -3.746 3.968 -79.962 1.00 80.06 190 ILE A O 1
ATOM 1539 N N . ARG A 1 191 ? -5.170 3.231 -78.405 1.00 73.50 191 ARG A N 1
ATOM 1540 C CA . ARG A 1 191 ? -6.072 2.611 -79.392 1.00 73.50 191 ARG A CA 1
ATOM 1541 C C . ARG A 1 191 ? -6.812 3.637 -80.248 1.00 73.50 191 ARG A C 1
ATOM 1543 O O . ARG A 1 191 ? -6.991 3.392 -81.436 1.00 73.50 191 ARG A O 1
ATOM 1550 N N . LYS A 1 192 ? -7.219 4.778 -79.680 1.00 71.81 192 LYS A N 1
ATOM 1551 C CA . LYS A 1 192 ? -7.892 5.843 -80.445 1.00 71.81 192 LYS A CA 1
ATOM 1552 C C . LYS A 1 192 ? -6.967 6.487 -81.479 1.00 71.81 192 LYS A C 1
ATOM 1554 O O . LYS A 1 192 ? -7.413 6.719 -82.596 1.00 71.81 192 LYS A O 1
ATOM 1559 N N . THR A 1 193 ? -5.696 6.722 -81.148 1.00 71.50 193 THR A N 1
ATOM 1560 C CA . THR A 1 193 ? -4.735 7.335 -82.087 1.00 71.50 193 THR A CA 1
ATOM 1561 C C . THR A 1 193 ? -4.396 6.434 -83.274 1.00 71.50 193 THR A C 1
ATOM 1563 O O . THR A 1 193 ? -4.128 6.938 -84.357 1.00 71.50 193 THR A O 1
ATOM 1566 N N . ASN A 1 194 ? -4.455 5.111 -83.095 1.00 69.31 194 ASN A N 1
ATOM 1567 C CA . ASN A 1 194 ? -4.212 4.148 -84.175 1.00 69.31 194 ASN A CA 1
ATOM 1568 C C . ASN A 1 194 ? -5.415 3.965 -85.117 1.00 69.31 194 ASN A C 1
ATOM 1570 O O . ASN A 1 194 ? -5.249 3.415 -86.199 1.00 69.31 194 ASN A O 1
ATOM 1574 N N . PHE A 1 195 ? -6.618 4.392 -84.715 1.00 68.00 195 PHE A N 1
ATOM 1575 C CA . PHE A 1 195 ? -7.829 4.281 -85.538 1.00 68.00 195 PHE A CA 1
ATOM 1576 C C . PHE A 1 195 ? -8.082 5.534 -86.393 1.00 68.00 195 PHE A C 1
ATOM 1578 O O . PHE A 1 195 ? -8.827 5.469 -87.359 1.00 68.00 195 PHE A O 1
ATOM 1585 N N . SER A 1 196 ? -7.465 6.674 -86.061 1.00 64.38 196 SER A N 1
ATOM 1586 C CA . SER A 1 196 ? -7.566 7.924 -86.834 1.00 64.38 196 SER A CA 1
ATOM 1587 C C . SER A 1 196 ? -6.514 8.067 -87.944 1.00 64.38 196 SER A C 1
ATOM 1589 O O . SER A 1 196 ? -6.442 9.117 -88.574 1.00 64.38 196 SER A O 1
ATOM 1591 N N . SER A 1 197 ? -5.653 7.063 -88.132 1.00 59.44 197 SER A N 1
ATOM 1592 C CA . SER A 1 197 ? -4.573 7.040 -89.131 1.00 59.44 197 SER A CA 1
ATOM 1593 C C . SER A 1 197 ? -4.798 6.028 -90.268 1.00 59.44 197 SER A C 1
ATOM 1595 O O . SER A 1 197 ? -3.871 5.776 -91.040 1.00 59.44 197 SER A O 1
ATOM 1597 N N . GLN A 1 198 ? -6.011 5.475 -90.380 1.00 52.12 198 GLN A N 1
ATOM 1598 C CA . GLN A 1 198 ? -6.526 4.755 -91.554 1.00 52.12 198 GLN A CA 1
ATOM 1599 C C . GLN A 1 198 ? -7.629 5.580 -92.212 1.00 52.12 198 GLN A C 1
ATOM 1601 O O . GLN A 1 198 ? -7.692 5.553 -93.460 1.00 52.12 198 GLN A O 1
#

Foldseek 3Di:
DVVVVVVVVVVVVVPPPPPPPPPPDPPDDVVVVVVCVVVVVVPPPPPPQDDWDKDKFKAFAAWEDPDLFKIKTKIWIWIFTDGPPPPDGDTDGDDIDIDMDGHDDPDPVHGDDPVNVQVVVVVVVRHPDDPVNHHYHYDDPVVPPDPDDPPPPPDPPPPPDPDPVVVVVVVVVVVVVVVVVVVVVVVVVVVVVVVVVD

Radius of gyration: 37.59 Å; chains: 1; bounding box: 72×34×119 Å

Sequence (198 aa):
MREIIFLLFVVQFGFSQTKLIAHKSHSGSNETFEIALENNLFDNDNLGLGGMEVTDYTKLDSVIYIDKNKVILSSSNYTQRRMRSNICTKDELTKISRDTIIIKPKSQKIGITANEVLFHLDSLKYYQNDLTKAVYKDFDEKTKKKKGKKKNLVLPLIFNFPDISNYFILISIAGILSVLLYFILSSLQIRKTNFSSQ